Protein AF-H2XTQ6-F1 (afdb_monomer)

Sequence (247 aa):
MHQQQQQHFQQQMHLKQQAHQSPQAPPLHWPEGHGNTQPSQPHYIPPSTQHTQPVKQAPSANAPPQADNKPQTSVDDIFTRYPVIWQGKMALKTESAAVQIHYICGNMFHARAGLPSDPEELDHEKLPVLRIVQRMRLNPLPLEGVSKRMEMKDDYCLLFAVPCGRTTNELEHQTNQLKQSFIDYLKQKQVAGIVNTASNNQQVYVLHVFPPCNFTTQNLQQRAPDLVANLGDIQHLMIVITTATAT

Secondary structure (DSSP, 8-state):
-HHHHHHHHHHHHHHHHHTT-PPPPPPPPPPP-----------------------------PPP----------HHHHHTTS-EEEEEEEEETTEEEEEEEEEEEE-HHHHHHHSPPPP-SS-TT---EEEE-EEEE-SHHHHHHHHHHTTSTTTEEEEEEEE--SSHHHHHHHHHHIIIIIIIHHHHHTEEEEEEEE-TTS-EEEEEEEPSSHHHHHHHHHH-HHHHTT-TT---EEEEEEEPPP-

InterPro domains:
  IPR010912 Spen paralogue/orthologue C-terminal, metazoa [PS50917] (75-245)
  IPR012921 Spen paralogue and orthologue SPOC, C-terminal [PF07744] (81-242)
  IPR016194 SPOC-like, C-terminal domain superfamily [G3DSA:2.40.290.10] (73-244)
  IPR016194 SPOC-like, C-terminal domain superfamily [SSF100939] (75-243)

Mean predicted aligned error: 15.48 Å

Solvent-accessible surface area (backbone atoms only — not comparable to full-atom values): 14960 Å² total; per-residue (Å²): 112,74,72,60,56,53,51,54,51,54,53,54,54,54,58,60,60,61,74,71,69,74,83,80,80,82,84,87,84,79,85,89,77,89,84,89,79,85,88,86,85,87,88,88,81,88,90,87,85,88,82,84,85,83,90,81,82,85,86,88,79,92,72,76,82,77,70,83,76,66,80,80,76,48,64,66,67,51,48,70,77,27,49,74,77,48,68,29,28,42,33,44,87,95,44,68,23,35,30,38,30,22,48,72,51,53,25,63,63,48,50,71,49,42,48,82,65,73,68,93,64,98,50,95,84,58,65,27,74,53,57,43,80,46,72,43,62,77,46,70,72,61,48,50,59,53,50,60,37,66,70,43,54,78,49,21,20,39,32,43,34,33,51,43,50,97,43,73,67,46,27,50,51,16,38,49,36,40,38,59,63,43,34,49,46,27,55,74,67,44,26,24,37,27,32,80,34,67,29,98,84,69,51,42,25,38,35,41,39,30,36,85,42,75,69,50,52,54,54,38,49,75,74,38,44,73,55,60,78,57,43,82,87,64,58,54,34,43,34,42,30,30,68,59,78,91,129

Nearest PDB structures (foldseek):
  7z1k-assembly1_A  TM=9.358E-01  e=4.973E-20  Homo sapiens
  1ow1-assembly1_A  TM=9.314E-01  e=2.798E-19  Homo sapiens
  7z27-assembly1_B  TM=7.762E-01  e=2.313E-11  Homo sapiens
  8apo-assembly1_Ad  TM=2.074E-01  e=1.122E+00  Polytomella magna
  8ye0-assembly4_D  TM=1.888E-01  e=5.603E+00  Microcystis aeruginosa NIES-88

Organism: Ciona intestinalis (NCBI:txid7719)

Radius of gyration: 30.55 Å; Cα contacts (8 Å, |Δi|>4): 328; chains: 1; bounding box: 113×49×65 Å

Structure (mmCIF, N/CA/C/O backbone):
data_AF-H2XTQ6-F1
#
_entry.id   AF-H2XTQ6-F1
#
loop_
_atom_site.group_PDB
_atom_site.id
_atom_site.type_symbol
_atom_site.label_atom_id
_atom_site.label_alt_id
_atom_site.label_comp_id
_atom_site.label_asym_id
_atom_site.label_entity_id
_atom_site.label_seq_id
_atom_site.pdbx_PDB_ins_code
_atom_site.Cartn_x
_atom_site.Cartn_y
_atom_site.Cartn_z
_atom_site.occupancy
_atom_site.B_iso_or_equiv
_atom_site.auth_seq_id
_atom_site.auth_comp_id
_atom_site.auth_asym_id
_atom_site.auth_atom_id
_atom_site.pdbx_PDB_model_num
ATOM 1 N N . MET A 1 1 ? 44.917 30.639 -17.203 1.00 61.16 1 MET A N 1
ATOM 2 C CA . MET A 1 1 ? 43.959 30.219 -16.153 1.00 61.16 1 MET A CA 1
ATOM 3 C C . MET A 1 1 ? 42.723 31.121 -16.124 1.00 61.16 1 MET A C 1
ATOM 5 O O . MET A 1 1 ? 41.807 30.820 -16.874 1.00 61.16 1 MET A O 1
ATOM 9 N N . HIS A 1 2 ? 42.687 32.240 -15.382 1.00 65.69 2 HIS A N 1
ATOM 10 C CA . HIS A 1 2 ? 41.450 33.032 -15.179 1.00 65.69 2 HIS A CA 1
ATOM 11 C C . HIS A 1 2 ? 40.692 33.448 -16.462 1.00 65.69 2 HIS A C 1
ATOM 13 O O . HIS A 1 2 ? 39.479 33.273 -16.537 1.00 65.69 2 HIS A O 1
ATOM 19 N N . GLN A 1 3 ? 41.385 33.934 -17.497 1.00 71.88 3 GLN A N 1
ATOM 20 C CA . GLN A 1 3 ? 40.735 34.417 -18.728 1.00 71.88 3 GLN A CA 1
ATOM 21 C C . GLN A 1 3 ? 40.016 33.308 -19.526 1.00 71.88 3 GLN A C 1
ATOM 23 O O . GLN A 1 3 ? 38.971 33.545 -20.128 1.00 71.88 3 GLN A O 1
ATOM 28 N N . GLN A 1 4 ? 40.532 32.076 -19.480 1.00 72.62 4 GLN A N 1
ATOM 29 C CA . GLN A 1 4 ? 39.949 30.924 -20.177 1.00 72.62 4 GLN A CA 1
ATOM 30 C C . GLN A 1 4 ? 38.660 30.440 -19.491 1.00 72.62 4 GLN A C 1
ATOM 32 O O . GLN A 1 4 ? 37.715 30.015 -20.153 1.00 72.62 4 GLN A O 1
ATOM 37 N N . GLN A 1 5 ? 38.583 30.580 -18.163 1.00 73.44 5 GLN A N 1
ATOM 38 C CA . GLN A 1 5 ? 37.392 30.243 -17.383 1.00 73.44 5 GLN A CA 1
ATOM 39 C C . GLN A 1 5 ? 36.238 31.233 -17.637 1.00 73.44 5 GLN A C 1
ATOM 41 O O . GLN A 1 5 ? 35.080 30.821 -17.701 1.00 73.44 5 GLN A O 1
ATOM 46 N N . GLN A 1 6 ? 36.546 32.515 -17.873 1.00 75.50 6 GLN A N 1
ATOM 47 C CA . GLN A 1 6 ? 35.553 33.526 -18.266 1.00 75.50 6 GLN A CA 1
ATOM 48 C C . GLN A 1 6 ? 34.929 33.251 -19.644 1.00 75.50 6 GLN A C 1
ATOM 50 O O . GLN A 1 6 ? 33.710 33.360 -19.786 1.00 75.50 6 GLN A O 1
ATOM 55 N N . GLN A 1 7 ? 35.728 32.839 -20.637 1.00 76.94 7 GLN A N 1
ATOM 56 C CA . GLN A 1 7 ? 35.207 32.464 -21.960 1.00 76.94 7 GLN A CA 1
ATOM 57 C C . GLN A 1 7 ? 34.274 31.245 -21.884 1.00 76.94 7 GLN A C 1
ATOM 59 O O . GLN A 1 7 ? 33.178 31.273 -22.444 1.00 76.94 7 GLN A O 1
ATOM 64 N N . HIS A 1 8 ? 34.652 30.214 -21.118 1.00 78.06 8 HIS A N 1
ATOM 65 C CA . HIS A 1 8 ? 33.804 29.036 -20.900 1.00 78.06 8 HIS A CA 1
ATOM 66 C C . HIS A 1 8 ? 32.449 29.392 -20.260 1.00 78.06 8 HIS A C 1
ATOM 68 O O . HIS A 1 8 ? 31.415 28.843 -20.644 1.00 78.06 8 HIS A O 1
ATOM 74 N N . PHE A 1 9 ? 32.434 30.339 -19.316 1.00 76.81 9 PHE A N 1
ATOM 75 C CA . PHE A 1 9 ? 31.201 30.798 -18.674 1.00 76.81 9 PHE A CA 1
ATOM 76 C C . PHE A 1 9 ? 30.291 31.578 -19.639 1.00 76.81 9 PHE A C 1
ATOM 78 O O . PHE A 1 9 ? 29.089 31.311 -19.702 1.00 76.81 9 PHE A O 1
ATOM 85 N N . GLN A 1 10 ? 30.846 32.487 -20.453 1.00 78.81 10 GLN A N 1
ATOM 86 C CA . GLN A 1 10 ? 30.068 33.200 -21.478 1.00 78.81 10 GLN A CA 1
ATOM 87 C C . GLN A 1 10 ? 29.479 32.256 -22.536 1.00 78.81 10 GLN A C 1
ATOM 89 O O . GLN A 1 10 ? 28.336 32.450 -22.958 1.00 78.81 10 GLN A O 1
ATOM 94 N N . GLN A 1 11 ? 30.210 31.208 -22.926 1.00 76.56 11 GLN A N 1
ATOM 95 C CA . GLN A 1 11 ? 29.728 30.246 -23.917 1.00 76.56 11 GLN A CA 1
ATOM 96 C C . GLN A 1 11 ? 28.575 29.377 -23.378 1.00 76.56 11 GLN A C 1
ATOM 98 O O . GLN A 1 11 ? 27.596 29.158 -24.092 1.00 76.56 11 GLN A O 1
ATOM 103 N N . GLN A 1 12 ? 28.610 28.972 -22.100 1.00 75.88 12 GLN A N 1
ATOM 104 C CA . GLN A 1 12 ? 27.470 28.292 -21.463 1.00 75.88 12 GLN A CA 1
ATOM 105 C C . GLN A 1 12 ? 26.231 29.192 -21.326 1.00 75.88 12 GLN A C 1
ATOM 107 O O . GLN A 1 12 ? 25.105 28.708 -21.467 1.00 75.88 12 GLN A O 1
ATOM 112 N N . MET A 1 13 ? 26.415 30.494 -21.079 1.00 72.50 13 MET A N 1
ATOM 113 C CA . MET A 1 13 ? 25.305 31.453 -21.008 1.00 72.50 13 MET A CA 1
ATOM 114 C C . MET A 1 13 ? 24.611 31.633 -22.366 1.00 72.50 13 MET A C 1
ATOM 116 O O . MET A 1 13 ? 23.382 31.605 -22.421 1.00 72.50 13 MET A O 1
ATOM 120 N N . HIS A 1 14 ? 25.370 31.728 -23.465 1.00 73.88 14 HIS A N 1
ATOM 121 C CA . HIS A 1 14 ? 24.801 31.783 -24.820 1.00 73.88 14 HIS A CA 1
ATOM 122 C C . HIS A 1 14 ? 23.999 30.520 -25.169 1.00 73.88 14 HIS A C 1
ATOM 124 O O . HIS A 1 14 ? 22.874 30.616 -25.663 1.00 73.88 14 HIS A O 1
ATOM 130 N N . LEU A 1 15 ? 24.535 29.335 -24.854 1.00 67.06 15 LEU A N 1
ATOM 131 C CA . LEU A 1 15 ? 23.884 28.063 -25.183 1.00 67.06 15 LEU A CA 1
ATOM 132 C C . LEU A 1 15 ? 22.549 27.874 -24.432 1.00 67.06 15 LEU A C 1
ATOM 134 O O . LEU A 1 15 ? 21.579 27.371 -24.997 1.00 67.06 15 LEU A O 1
ATOM 138 N N . LYS A 1 16 ? 22.456 28.353 -23.182 1.00 66.44 16 LYS A N 1
ATOM 139 C CA . LYS A 1 16 ? 21.191 28.373 -22.423 1.00 66.44 16 LYS A CA 1
ATOM 140 C C . LYS A 1 16 ? 20.159 29.358 -22.973 1.00 66.44 16 LYS A C 1
ATOM 142 O O . LYS A 1 16 ? 18.963 29.143 -22.776 1.00 66.44 16 LYS A O 1
ATOM 147 N N . GLN A 1 17 ? 20.588 30.424 -23.646 1.00 65.50 17 GLN A N 1
ATOM 148 C CA . GLN A 1 17 ? 19.683 31.450 -24.166 1.00 65.50 17 GLN A CA 1
ATOM 149 C C . GLN A 1 17 ? 19.015 31.021 -25.485 1.00 65.50 17 GLN A C 1
ATOM 151 O O . GLN A 1 17 ? 17.841 31.320 -25.690 1.00 65.50 17 GLN A O 1
ATOM 156 N N . GLN A 1 18 ? 19.697 30.226 -26.320 1.00 60.19 18 GLN A N 1
ATOM 157 C CA . GLN A 1 18 ? 19.089 29.601 -27.507 1.00 60.19 18 GLN A CA 1
ATOM 158 C C . GLN A 1 18 ? 18.059 28.509 -27.161 1.00 60.19 18 GLN A C 1
ATOM 160 O O . GLN A 1 18 ? 17.059 28.371 -27.859 1.00 60.19 18 GLN A O 1
ATOM 165 N N . ALA A 1 19 ? 18.239 27.784 -26.052 1.00 58.41 19 ALA A N 1
ATOM 166 C CA . ALA A 1 19 ? 17.337 26.703 -25.635 1.00 58.41 19 ALA A CA 1
ATOM 167 C C . ALA A 1 19 ? 15.919 27.151 -25.201 1.00 58.41 19 ALA A C 1
ATOM 169 O O . ALA A 1 19 ? 15.073 26.302 -24.936 1.00 58.41 19 ALA A O 1
ATOM 170 N N . HIS A 1 20 ? 15.647 28.459 -25.110 1.00 54.75 20 HIS A N 1
ATOM 171 C CA . HIS A 1 20 ? 14.348 29.004 -24.686 1.00 54.75 20 HIS A CA 1
ATOM 172 C C . HIS A 1 20 ? 13.413 29.397 -25.847 1.00 54.75 20 HIS A C 1
ATOM 174 O O . HIS A 1 20 ? 12.298 29.852 -25.597 1.00 54.75 20 HIS A O 1
ATOM 180 N N . GLN A 1 21 ? 13.825 29.218 -27.108 1.00 53.38 21 GLN A N 1
ATOM 181 C CA . GLN A 1 21 ? 12.962 29.454 -28.271 1.00 53.38 21 GLN A CA 1
ATOM 182 C C . GLN A 1 21 ? 12.341 28.143 -28.767 1.00 53.38 21 GLN A C 1
ATOM 184 O O . GLN A 1 21 ? 12.860 27.483 -29.664 1.00 53.38 21 GLN A O 1
ATOM 189 N N . SER A 1 22 ? 11.200 27.772 -28.181 1.00 50.59 22 SER A N 1
ATOM 190 C CA . SER A 1 22 ? 10.342 26.717 -28.731 1.00 50.59 22 SER A CA 1
ATOM 191 C C . SER A 1 22 ? 9.643 27.210 -30.006 1.00 50.59 22 SER A C 1
ATOM 193 O O . SER A 1 22 ? 9.084 28.310 -29.988 1.00 50.59 22 SER A O 1
ATOM 195 N N . PRO A 1 23 ? 9.594 26.420 -31.095 1.00 49.12 23 PRO A N 1
ATOM 196 C CA . PRO A 1 23 ? 8.804 26.772 -32.269 1.00 49.12 23 PRO A CA 1
ATOM 197 C C . PRO A 1 23 ? 7.305 26.708 -31.941 1.00 49.12 23 PRO A C 1
ATOM 199 O O . PRO A 1 23 ? 6.819 25.721 -31.386 1.00 49.12 23 PRO A O 1
ATOM 202 N N . GLN A 1 24 ? 6.561 27.759 -32.292 1.00 57.19 24 GLN A N 1
ATOM 203 C CA . GLN A 1 24 ? 5.100 27.759 -32.196 1.00 57.19 24 GLN A CA 1
ATOM 204 C C . GLN A 1 24 ? 4.502 26.821 -33.255 1.00 57.19 24 GLN A C 1
ATOM 206 O O . GLN A 1 24 ? 4.895 26.858 -34.420 1.00 57.19 24 GLN A O 1
ATOM 211 N N . ALA A 1 25 ? 3.532 25.997 -32.855 1.00 51.94 25 ALA A N 1
ATOM 212 C CA . ALA A 1 25 ? 2.747 25.196 -33.789 1.00 51.94 25 ALA A CA 1
ATOM 213 C C . ALA A 1 25 ? 1.776 26.090 -34.594 1.00 51.94 25 ALA A C 1
ATOM 215 O O . ALA A 1 25 ? 1.253 27.061 -34.038 1.00 51.94 25 ALA A O 1
ATOM 216 N N . PRO A 1 26 ? 1.503 25.780 -35.876 1.00 55.50 26 PRO A N 1
ATOM 217 C CA . PRO A 1 26 ? 0.539 26.532 -36.674 1.00 55.50 26 PRO A CA 1
ATOM 218 C C . PRO A 1 26 ? -0.905 26.287 -36.190 1.00 55.50 26 PRO A C 1
ATOM 220 O O . PRO A 1 26 ? -1.212 25.195 -35.703 1.00 55.50 26 PRO A O 1
ATOM 223 N N . PRO A 1 27 ? -1.815 27.269 -36.331 1.00 50.81 27 PRO A N 1
ATOM 224 C CA . PRO A 1 27 ? -3.206 27.118 -35.912 1.00 50.81 27 PRO A CA 1
ATOM 225 C C . PRO A 1 27 ? -3.986 26.175 -36.843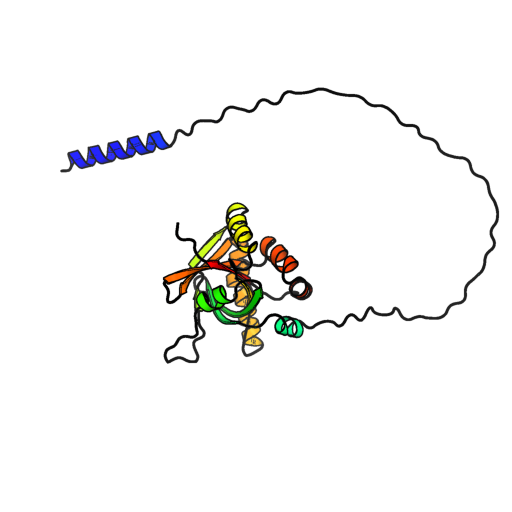 1.00 50.81 27 PRO A C 1
ATOM 227 O O . PRO A 1 27 ? -3.909 26.291 -38.067 1.00 50.81 27 PRO A O 1
ATOM 230 N N . LEU A 1 28 ? -4.790 25.274 -36.265 1.00 49.84 28 LEU A N 1
ATOM 231 C CA . LEU A 1 28 ? -5.789 24.507 -37.015 1.00 49.84 28 LEU A CA 1
ATOM 232 C C . LEU A 1 28 ? -6.971 25.409 -37.393 1.00 49.84 28 LEU A C 1
ATOM 234 O O . LEU A 1 28 ? -7.585 26.031 -36.528 1.00 49.84 28 LEU A O 1
ATOM 238 N N . HIS A 1 29 ? -7.322 25.415 -38.677 1.00 49.44 29 HIS A N 1
ATOM 239 C CA . HIS A 1 29 ? -8.506 26.086 -39.204 1.00 49.44 29 HIS A CA 1
ATOM 240 C C . HIS A 1 29 ? -9.654 25.073 -39.337 1.00 49.44 29 HIS A C 1
ATOM 242 O O . HIS A 1 29 ? -9.532 24.103 -40.086 1.00 49.44 29 HIS A O 1
ATOM 248 N N . TRP A 1 30 ? -10.772 25.297 -38.645 1.00 49.03 30 TRP A N 1
ATOM 249 C CA . TRP A 1 30 ? -12.009 24.533 -38.852 1.00 49.03 30 TRP A CA 1
ATOM 250 C C . TRP A 1 30 ? -12.896 25.259 -39.873 1.00 49.03 30 TRP A C 1
ATOM 252 O O . TRP A 1 30 ? -13.065 26.471 -39.746 1.00 49.03 30 TRP A O 1
ATOM 262 N N . PRO A 1 31 ? -13.468 24.578 -40.881 1.00 46.41 31 PRO A N 1
ATOM 263 C CA . PRO A 1 31 ? -14.457 25.190 -41.759 1.00 46.41 31 PRO A CA 1
ATOM 264 C C . PRO A 1 31 ? -15.833 25.224 -41.078 1.00 46.41 31 PRO A C 1
ATOM 266 O O . PRO A 1 31 ? -16.364 24.189 -40.675 1.00 46.41 31 PRO A O 1
ATOM 269 N N . GLU A 1 32 ? -16.431 26.411 -40.986 1.00 41.41 32 GLU A N 1
ATOM 270 C CA . GLU A 1 32 ? -17.838 26.570 -40.612 1.00 41.41 32 GLU A CA 1
ATOM 271 C C . GLU A 1 32 ? -18.751 26.008 -41.713 1.00 41.41 32 GLU A C 1
ATOM 273 O O . GLU A 1 32 ? -18.674 26.407 -42.875 1.00 41.41 32 GLU A O 1
ATOM 278 N N . GLY A 1 33 ? -19.637 25.084 -41.336 1.00 38.22 33 GLY A N 1
ATOM 279 C CA . GLY A 1 33 ? -20.684 24.543 -42.199 1.00 38.22 33 GLY A CA 1
ATOM 280 C C . GLY A 1 33 ? -22.064 24.882 -41.645 1.00 38.22 33 GLY A C 1
ATOM 281 O O . GLY A 1 33 ? -22.554 24.201 -40.746 1.00 38.22 33 GLY A O 1
ATOM 282 N N . HIS A 1 34 ? -22.702 25.925 -42.178 1.00 53.03 34 HIS A N 1
ATOM 283 C CA . HIS A 1 34 ? -24.096 26.241 -41.860 1.00 53.03 34 HIS A CA 1
ATOM 284 C C . HIS A 1 34 ? -25.050 25.184 -42.447 1.00 53.03 34 HIS A C 1
ATOM 286 O O . HIS A 1 34 ? -24.919 24.802 -43.607 1.00 53.03 34 HIS A O 1
ATOM 292 N N . GLY A 1 35 ? -26.057 24.767 -41.672 1.00 34.94 35 GLY A N 1
ATOM 293 C CA . GLY A 1 35 ? -27.062 23.789 -42.106 1.00 34.94 35 GLY A CA 1
ATOM 294 C C . GLY A 1 35 ? -28.289 23.768 -41.195 1.00 34.94 35 GLY A C 1
ATOM 295 O O . GLY A 1 35 ? -28.405 22.918 -40.319 1.00 34.94 35 GLY A O 1
ATOM 296 N N . ASN A 1 36 ? -29.194 24.729 -41.381 1.00 43.00 36 ASN A N 1
ATOM 297 C CA . ASN A 1 36 ? -30.447 24.853 -40.631 1.00 43.00 36 ASN A CA 1
ATOM 298 C C . ASN A 1 36 ? -31.620 24.226 -41.406 1.00 43.00 36 ASN A C 1
ATOM 300 O O . ASN A 1 36 ? -31.919 24.728 -42.484 1.00 43.00 36 ASN A O 1
ATOM 304 N N . THR A 1 37 ? -32.331 23.243 -40.833 1.00 38.31 37 THR A N 1
ATOM 305 C CA . THR A 1 37 ? -33.713 22.879 -41.232 1.00 38.31 37 THR A CA 1
ATOM 306 C C . THR A 1 37 ? -34.454 22.064 -40.156 1.00 38.31 37 THR A C 1
ATOM 308 O O . THR A 1 37 ? -34.158 20.891 -39.940 1.00 38.31 37 THR A O 1
ATOM 311 N N . GLN A 1 38 ? -35.483 22.672 -39.555 1.00 39.25 38 GLN A N 1
ATOM 312 C CA . GLN A 1 38 ? -36.750 22.019 -39.147 1.00 39.25 38 GLN A CA 1
ATOM 313 C C . GLN A 1 38 ? -37.644 21.805 -40.407 1.00 39.25 38 GLN A C 1
ATOM 315 O O . GLN A 1 38 ? -37.228 22.293 -41.462 1.00 39.25 38 GLN A O 1
ATOM 320 N N . PRO A 1 39 ? -38.841 21.152 -40.390 1.00 46.16 39 PRO A N 1
ATOM 321 C CA . PRO A 1 39 ? -39.840 20.962 -39.310 1.00 46.16 39 PRO A CA 1
ATOM 322 C C . PRO A 1 39 ? -40.141 19.450 -39.043 1.00 46.16 39 PRO A C 1
ATOM 324 O O . PRO A 1 39 ? -39.305 18.627 -39.394 1.00 46.16 39 PRO A O 1
ATOM 327 N N . SER A 1 40 ? -41.191 18.947 -38.363 1.00 35.22 40 SER A N 1
ATOM 328 C CA . SER A 1 40 ? -42.497 19.465 -37.884 1.00 35.22 40 SER A CA 1
ATOM 329 C C . SER A 1 40 ? -42.953 18.780 -36.572 1.00 35.22 40 SER A C 1
ATOM 331 O O . SER A 1 40 ? -42.324 17.836 -36.106 1.00 35.22 40 SER A O 1
ATOM 333 N N . GLN A 1 41 ? -44.097 19.206 -36.015 1.00 41.34 41 GLN A N 1
ATOM 334 C CA . GLN A 1 41 ? -44.961 18.386 -35.135 1.00 41.34 41 GLN A CA 1
ATOM 335 C C . GLN A 1 41 ? -46.194 17.870 -35.917 1.00 41.34 41 GLN A C 1
ATOM 337 O O . GLN A 1 41 ? -46.385 18.261 -37.071 1.00 41.34 41 GLN A O 1
ATOM 342 N N . PRO A 1 42 ? -47.065 17.049 -35.298 1.00 46.19 42 PRO A N 1
ATOM 343 C CA . PRO A 1 42 ? -48.329 17.655 -34.863 1.00 46.19 42 PRO A CA 1
ATOM 344 C C . PRO A 1 42 ? -48.796 17.271 -33.447 1.00 46.19 42 PRO A C 1
ATOM 346 O O . PRO A 1 42 ? -48.522 16.197 -32.920 1.00 46.19 42 PRO A O 1
ATOM 349 N N . HIS A 1 43 ? -49.559 18.193 -32.867 1.00 45.66 43 HIS A N 1
ATOM 350 C CA . HIS A 1 43 ? -50.251 18.115 -31.582 1.00 45.66 43 HIS A CA 1
ATOM 351 C C . HIS A 1 43 ? -51.687 17.604 -31.806 1.00 45.66 43 HIS A C 1
ATOM 353 O O . HIS A 1 43 ? -52.332 18.111 -32.717 1.00 45.66 43 HIS A O 1
ATOM 359 N N . TYR A 1 44 ? -52.223 16.694 -30.981 1.00 35.12 44 TYR A N 1
ATOM 360 C CA . TYR A 1 44 ? -53.679 16.480 -30.860 1.00 35.12 44 TYR A CA 1
ATOM 361 C C . TYR A 1 44 ? -54.066 15.905 -29.485 1.00 35.12 44 TYR A C 1
ATOM 363 O O . TYR A 1 44 ? -53.400 15.016 -28.959 1.00 35.12 44 TYR A O 1
ATOM 371 N N . ILE A 1 45 ? -55.165 16.420 -28.924 1.00 45.56 45 ILE A N 1
ATOM 372 C CA . ILE A 1 45 ? -55.848 15.960 -27.697 1.00 45.56 45 ILE A CA 1
ATOM 373 C C . ILE A 1 45 ? -57.373 15.854 -28.016 1.00 45.56 45 ILE A C 1
ATOM 375 O O . ILE A 1 45 ? -57.754 16.123 -29.155 1.00 45.56 45 ILE A O 1
ATOM 379 N N . PRO A 1 46 ? -58.247 15.426 -27.081 1.00 62.50 46 PRO A N 1
ATOM 380 C CA . PRO A 1 46 ? -58.984 14.156 -27.077 1.00 62.50 46 PRO A CA 1
ATOM 381 C C . PRO A 1 46 ? -60.412 14.255 -27.679 1.00 62.50 46 PRO A C 1
ATOM 383 O O . PRO A 1 46 ? -60.767 15.268 -28.280 1.00 62.50 46 PRO A O 1
ATOM 386 N N . PRO A 1 47 ? -61.276 13.237 -27.477 1.00 48.16 47 PRO A N 1
ATOM 387 C CA . PRO A 1 47 ? -62.360 13.452 -26.502 1.00 48.16 47 PRO A CA 1
ATOM 388 C C . PRO A 1 47 ? -62.735 12.229 -25.631 1.00 48.16 47 PRO A C 1
ATOM 390 O O . PRO A 1 47 ? -62.320 11.098 -25.866 1.00 48.16 47 PRO A O 1
ATOM 393 N N . SER A 1 48 ? -63.541 12.491 -24.599 1.00 43.50 48 SER A N 1
ATOM 394 C CA . SER A 1 48 ? -63.994 11.549 -23.560 1.00 43.50 48 SER A CA 1
ATOM 395 C C . SER A 1 48 ? -65.284 10.800 -23.924 1.00 43.50 48 SER A C 1
ATOM 397 O O . SER A 1 48 ? -66.160 11.421 -24.512 1.00 43.50 48 SER A O 1
ATOM 399 N N . THR A 1 49 ? -65.498 9.575 -23.404 1.00 37.75 49 THR A N 1
ATOM 400 C CA . THR A 1 49 ? -66.800 9.184 -22.793 1.00 37.75 49 THR A CA 1
ATOM 401 C C . THR A 1 49 ? -66.740 7.936 -21.889 1.00 37.75 49 THR A C 1
ATOM 403 O O . THR A 1 49 ? -65.921 7.044 -22.065 1.00 37.75 49 THR A O 1
ATOM 406 N N . GLN A 1 50 ? -67.642 7.933 -20.906 1.00 37.59 50 GLN A N 1
ATOM 407 C CA . GLN A 1 50 ? -67.902 7.001 -19.793 1.00 37.59 50 GLN A CA 1
ATOM 408 C C . GLN A 1 50 ? -68.113 5.511 -20.163 1.00 37.59 50 GLN A C 1
ATOM 410 O O . GLN A 1 50 ? -68.816 5.259 -21.137 1.00 37.59 50 GLN A O 1
ATOM 415 N N . HIS A 1 51 ? -67.757 4.560 -19.270 1.00 37.97 51 HIS A N 1
ATOM 416 C CA . HIS A 1 51 ? -68.770 3.797 -18.491 1.00 37.97 51 HIS A CA 1
ATOM 417 C C . HIS A 1 51 ? -68.236 2.869 -17.362 1.00 37.97 51 HIS A C 1
ATOM 419 O O . HIS A 1 51 ? -67.270 2.140 -17.543 1.00 37.97 51 HIS A O 1
ATOM 425 N N . THR A 1 52 ? -68.967 2.874 -16.233 1.00 34.31 52 THR A N 1
ATOM 426 C CA . THR A 1 52 ? -69.171 1.821 -15.193 1.00 34.31 52 THR A CA 1
ATOM 427 C C . THR A 1 52 ? -68.018 1.090 -14.471 1.00 34.31 52 THR A C 1
ATOM 429 O O . THR A 1 52 ? -67.175 0.425 -15.058 1.00 34.31 52 THR A O 1
ATOM 432 N N . GLN A 1 53 ? -68.126 1.093 -13.132 1.00 40.59 53 GLN A N 1
ATOM 433 C CA . GLN A 1 53 ? -67.481 0.170 -12.177 1.00 40.59 53 GLN A CA 1
ATOM 434 C C . GLN A 1 53 ? -68.174 -1.226 -12.191 1.00 40.59 53 GLN A C 1
ATOM 436 O O . GLN A 1 53 ? -69.210 -1.370 -12.844 1.00 40.59 53 GLN A O 1
ATOM 441 N N . PRO A 1 54 ? -67.684 -2.242 -11.440 1.00 49.84 54 PRO A N 1
ATOM 442 C CA . PRO A 1 54 ? -68.052 -2.333 -10.018 1.00 49.84 54 PRO A CA 1
ATOM 443 C C . PRO A 1 54 ? -66.915 -2.708 -9.048 1.00 49.84 54 PRO A C 1
ATOM 445 O O . PRO A 1 54 ? -65.963 -3.415 -9.370 1.00 49.84 54 PRO A O 1
ATOM 448 N N . VAL A 1 55 ? -67.089 -2.257 -7.805 1.00 47.97 55 VAL A N 1
ATOM 449 C CA . VAL A 1 55 ? -66.246 -2.528 -6.630 1.00 47.97 55 VAL A CA 1
ATOM 450 C C . VAL A 1 55 ? -66.238 -4.014 -6.244 1.00 47.97 55 VAL A C 1
ATOM 452 O O . VAL A 1 55 ? -67.295 -4.640 -6.168 1.00 47.97 55 VAL A O 1
ATOM 455 N N . LYS A 1 56 ? -65.071 -4.537 -5.838 1.00 40.72 56 LYS A N 1
ATOM 456 C CA . LYS A 1 56 ? -64.973 -5.611 -4.832 1.00 40.72 56 LYS A CA 1
ATOM 457 C C . LYS A 1 56 ? -63.919 -5.259 -3.781 1.00 40.72 56 LYS A C 1
ATOM 459 O O . LYS A 1 56 ? -62.801 -4.884 -4.116 1.00 40.72 56 LYS A O 1
ATOM 464 N N . GLN A 1 57 ? -64.322 -5.338 -2.516 1.00 40.81 57 GLN A N 1
ATOM 465 C CA . GLN A 1 57 ? -63.505 -5.022 -1.343 1.00 40.81 57 GLN A CA 1
ATOM 466 C C . GLN A 1 57 ? -62.593 -6.200 -0.955 1.00 40.81 57 GLN A C 1
ATOM 468 O O . GLN A 1 57 ? -62.860 -7.348 -1.309 1.00 40.81 57 GLN A O 1
ATOM 473 N N . ALA A 1 58 ? -61.531 -5.896 -0.206 1.00 46.06 58 ALA A N 1
ATOM 474 C CA . ALA A 1 58 ? -60.643 -6.878 0.421 1.00 46.06 58 ALA A CA 1
ATOM 475 C C . ALA A 1 58 ? -61.325 -7.625 1.590 1.00 46.06 58 ALA A C 1
ATOM 477 O O . ALA A 1 58 ? -62.419 -7.254 2.023 1.00 46.06 58 ALA A O 1
ATOM 478 N N . PRO A 1 59 ? -60.637 -8.619 2.174 1.00 49.97 59 PRO A N 1
ATOM 479 C CA . PRO A 1 59 ? -60.187 -8.398 3.551 1.00 49.97 59 PRO A CA 1
ATOM 480 C C . PRO A 1 59 ? -58.709 -8.745 3.810 1.00 49.97 59 PRO A C 1
ATOM 482 O O . PRO A 1 59 ? -58.040 -9.408 3.024 1.00 49.97 59 PRO A O 1
ATOM 485 N N . SER A 1 60 ? -58.214 -8.224 4.934 1.00 49.62 60 SER A N 1
ATOM 486 C CA . SER A 1 60 ? -56.810 -8.212 5.367 1.00 49.62 60 SER A CA 1
ATOM 487 C C . SER A 1 60 ? -56.341 -9.523 6.015 1.00 49.62 60 SER A C 1
ATOM 489 O O . SER A 1 60 ? -57.114 -10.166 6.7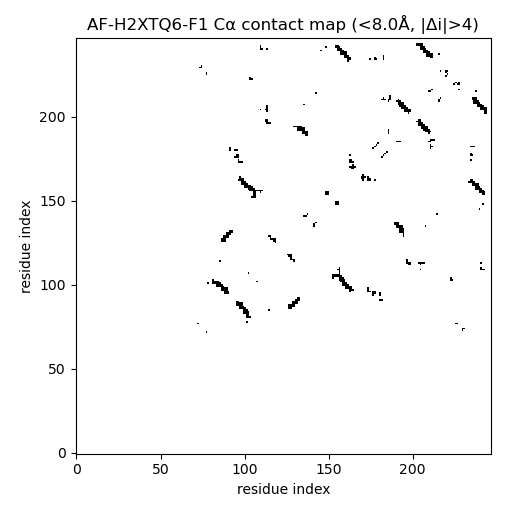23 1.00 49.62 60 SER A O 1
ATOM 491 N N . ALA A 1 61 ? -55.047 -9.842 5.883 1.00 40.19 61 ALA A N 1
ATOM 492 C CA . ALA A 1 61 ? -54.303 -10.645 6.857 1.00 40.19 61 ALA A CA 1
ATOM 493 C C . ALA A 1 61 ? -52.809 -10.266 6.845 1.00 40.19 61 ALA A C 1
ATOM 495 O O . ALA A 1 61 ? -52.182 -10.207 5.790 1.00 40.19 61 ALA A O 1
ATOM 496 N N . ASN A 1 62 ? -52.244 -10.006 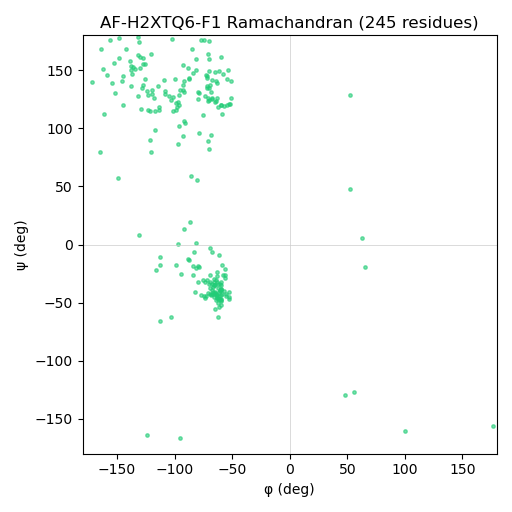8.027 1.00 50.44 62 ASN A N 1
ATOM 497 C CA . ASN A 1 62 ? -50.864 -9.551 8.214 1.00 50.44 62 ASN A CA 1
ATOM 498 C C . ASN A 1 62 ? -49.825 -10.549 7.668 1.00 50.44 62 ASN A C 1
ATOM 500 O O . ASN A 1 62 ? -49.687 -11.646 8.206 1.00 50.44 62 ASN A O 1
ATOM 504 N N . ALA A 1 63 ? -49.006 -10.114 6.710 1.00 47.00 63 ALA A N 1
ATOM 505 C CA . ALA A 1 63 ? -47.668 -10.662 6.503 1.00 47.00 63 ALA A CA 1
ATOM 506 C C . ALA A 1 63 ? -46.655 -9.682 7.124 1.00 47.00 63 ALA A C 1
ATOM 508 O O . ALA A 1 63 ? -46.706 -8.493 6.793 1.00 47.00 63 ALA A O 1
ATOM 509 N N . PRO A 1 64 ? -45.748 -10.117 8.020 1.00 50.94 64 PRO A N 1
ATOM 510 C CA . PRO A 1 64 ? -44.629 -9.280 8.439 1.00 50.94 64 PRO A CA 1
ATOM 511 C C . PRO A 1 64 ? -43.799 -8.877 7.212 1.00 50.94 64 PRO A C 1
ATOM 513 O O . PRO A 1 64 ? -43.669 -9.693 6.295 1.00 50.94 64 PRO A O 1
ATOM 516 N N . PRO A 1 65 ? -43.196 -7.673 7.174 1.00 51.81 65 PRO A N 1
ATOM 517 C CA . PRO A 1 65 ? -42.192 -7.376 6.165 1.00 51.81 65 PRO A CA 1
ATOM 518 C C . PRO A 1 65 ? -41.067 -8.395 6.335 1.00 51.81 65 PRO A C 1
ATOM 520 O O . PRO A 1 65 ? -40.387 -8.422 7.362 1.00 51.81 65 PRO A O 1
ATOM 523 N N . GLN A 1 66 ? -40.924 -9.277 5.349 1.00 49.66 66 GLN A N 1
ATOM 524 C CA . GLN A 1 66 ? -39.905 -10.310 5.349 1.00 49.66 66 GLN A CA 1
ATOM 525 C C . GLN A 1 66 ? -38.560 -9.602 5.194 1.00 49.66 66 GLN A C 1
ATOM 527 O O . GLN A 1 66 ? -38.165 -9.247 4.085 1.00 49.66 66 GLN A O 1
ATOM 532 N N . ALA A 1 67 ? -37.916 -9.315 6.329 1.00 48.47 67 ALA A N 1
ATOM 533 C CA . ALA A 1 67 ? -36.596 -8.716 6.360 1.00 48.47 67 ALA A CA 1
ATOM 534 C C . ALA A 1 67 ? -35.685 -9.578 5.487 1.00 48.47 67 ALA A C 1
ATOM 536 O O . ALA A 1 67 ? -35.577 -10.787 5.715 1.00 48.47 67 ALA A O 1
ATOM 537 N N . ASP A 1 68 ? -35.098 -8.960 4.463 1.00 48.47 68 ASP A N 1
ATOM 538 C CA . ASP A 1 68 ? -34.196 -9.613 3.522 1.00 48.47 68 ASP A CA 1
ATOM 539 C C . ASP A 1 68 ? -32.901 -9.930 4.273 1.00 48.47 68 ASP A C 1
ATOM 541 O O . ASP A 1 68 ? -31.949 -9.148 4.307 1.00 48.47 68 ASP A O 1
ATOM 545 N N . ASN A 1 69 ? -32.943 -11.046 5.002 1.00 50.16 69 ASN A N 1
ATOM 546 C CA . ASN A 1 69 ? -31.968 -11.446 6.003 1.00 50.16 69 ASN A CA 1
ATOM 547 C C . ASN A 1 69 ? -30.752 -12.065 5.303 1.00 50.16 69 ASN A C 1
ATOM 549 O O . ASN A 1 69 ? -30.371 -13.212 5.552 1.00 50.16 69 ASN A O 1
ATOM 553 N N . LYS A 1 70 ? -30.159 -11.298 4.379 1.00 56.16 70 LYS A N 1
ATOM 554 C CA . LYS A 1 70 ? -28.807 -11.541 3.892 1.00 56.16 70 LYS A CA 1
ATOM 555 C C . LYS A 1 70 ? -27.908 -11.667 5.119 1.00 56.16 70 LYS A C 1
ATOM 557 O O . LYS A 1 70 ? -27.911 -10.746 5.938 1.00 56.16 70 LYS A O 1
ATOM 562 N N . PRO A 1 71 ? -27.134 -12.758 5.249 1.00 56.47 71 PRO A N 1
ATOM 563 C CA . PRO A 1 71 ? -26.130 -12.851 6.293 1.00 56.47 71 PRO A CA 1
ATOM 564 C C . PRO A 1 71 ? -25.252 -11.602 6.234 1.00 56.47 71 PRO A C 1
ATOM 566 O O . PRO A 1 71 ? -24.662 -11.312 5.191 1.00 56.47 71 PRO A O 1
ATOM 569 N N . GLN A 1 72 ? -25.205 -10.837 7.326 1.00 59.06 72 GLN A N 1
ATOM 570 C CA . GLN A 1 72 ? -24.246 -9.750 7.457 1.00 59.06 72 GLN A CA 1
ATOM 571 C C . GLN A 1 72 ? -22.872 -10.391 7.638 1.00 59.06 72 GLN A C 1
ATOM 573 O O . GLN A 1 72 ? -22.474 -10.703 8.757 1.00 59.06 72 GLN A O 1
ATOM 578 N N . THR A 1 73 ? -22.186 -10.646 6.524 1.00 67.06 73 THR A N 1
ATOM 579 C CA . THR A 1 73 ? -20.801 -11.116 6.518 1.0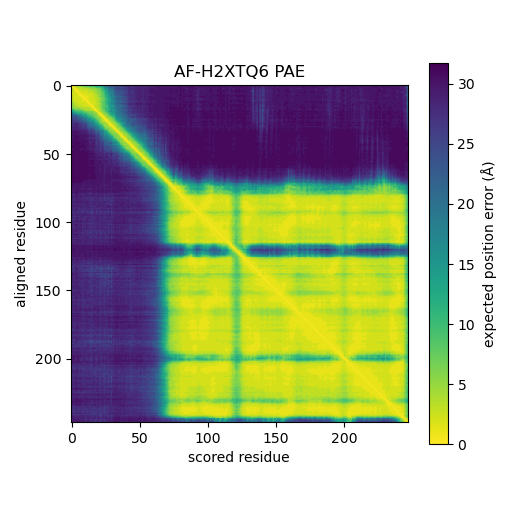0 67.06 73 THR A CA 1
ATOM 580 C C . THR A 1 73 ? -19.967 -10.139 7.339 1.00 67.06 73 THR A C 1
ATOM 582 O O . THR A 1 73 ? -19.938 -8.948 7.023 1.00 67.06 73 THR A O 1
ATOM 585 N N . SER A 1 74 ? -19.327 -10.610 8.408 1.00 72.62 74 SER A N 1
ATOM 586 C CA . SER A 1 74 ? -18.521 -9.727 9.248 1.00 72.62 74 SER A CA 1
ATOM 587 C C . SER A 1 74 ? -17.254 -9.292 8.509 1.00 72.62 74 SER A C 1
ATOM 589 O O . SER A 1 74 ? -16.808 -9.940 7.560 1.00 72.62 74 SER A O 1
ATOM 591 N N . VAL A 1 75 ? -16.642 -8.191 8.948 1.00 70.69 75 VAL A N 1
ATOM 592 C CA . VAL A 1 75 ? -15.347 -7.756 8.398 1.00 70.69 75 VAL A CA 1
ATOM 593 C C . VAL A 1 75 ? -14.270 -8.829 8.597 1.00 70.69 75 VAL A C 1
ATOM 595 O O . VAL A 1 75 ? -13.458 -9.057 7.701 1.00 70.69 75 VAL A O 1
ATOM 598 N N . ASP A 1 76 ? -14.328 -9.560 9.712 1.00 74.12 76 ASP A N 1
ATOM 599 C CA . ASP A 1 76 ? -13.402 -10.642 10.038 1.00 74.12 76 ASP A CA 1
ATOM 600 C C . ASP A 1 76 ? -13.543 -11.817 9.057 1.00 74.12 76 ASP A C 1
ATOM 602 O O . ASP A 1 76 ? -12.541 -12.265 8.494 1.00 74.12 76 ASP A O 1
ATOM 606 N N . ASP A 1 77 ? -14.777 -12.237 8.736 1.00 76.44 77 ASP A N 1
ATOM 607 C CA . ASP A 1 77 ? -15.059 -13.273 7.722 1.00 76.44 77 ASP A CA 1
ATOM 608 C C . ASP A 1 77 ? -14.461 -12.923 6.349 1.00 76.44 77 ASP A C 1
ATOM 610 O O . ASP A 1 77 ? -14.113 -13.799 5.555 1.00 76.44 77 ASP A O 1
ATOM 614 N N . ILE A 1 78 ? -14.330 -11.634 6.040 1.00 79.12 78 ILE A N 1
ATOM 615 C CA . ILE A 1 78 ? -13.796 -11.152 4.765 1.00 79.12 78 ILE A CA 1
ATOM 616 C C . ILE A 1 78 ? -12.274 -11.164 4.787 1.00 79.12 78 ILE A C 1
ATOM 618 O O . ILE A 1 78 ? -11.665 -11.635 3.826 1.00 79.12 78 ILE A O 1
ATOM 622 N N . PHE A 1 79 ? -11.655 -10.759 5.895 1.00 82.12 79 PHE A N 1
ATOM 623 C CA . PHE A 1 79 ? -10.214 -10.908 6.075 1.00 82.12 79 PHE A CA 1
ATOM 624 C C . PHE A 1 79 ? -9.765 -12.381 6.096 1.00 82.12 79 PHE A C 1
ATOM 626 O O . PHE A 1 79 ? -8.642 -12.652 5.678 1.00 82.12 79 PHE A O 1
ATOM 633 N N . THR A 1 80 ? -10.630 -13.357 6.424 1.00 83.81 80 THR A N 1
ATOM 634 C CA . THR A 1 80 ? -10.291 -14.787 6.214 1.00 83.81 80 THR A CA 1
ATOM 635 C C . THR A 1 80 ? -10.077 -15.161 4.741 1.00 83.81 80 THR A C 1
ATOM 637 O O . THR A 1 80 ? -9.314 -16.081 4.445 1.00 83.81 80 THR A O 1
ATOM 640 N N . ARG A 1 81 ? -10.714 -14.447 3.800 1.00 89.44 81 ARG A N 1
ATOM 641 C CA . ARG A 1 81 ? -10.620 -14.712 2.351 1.00 89.44 81 ARG A CA 1
ATOM 642 C C . ARG A 1 81 ? -9.451 -13.984 1.679 1.00 89.44 81 ARG A C 1
ATOM 644 O O . ARG A 1 81 ? -9.087 -14.335 0.558 1.00 89.44 81 ARG A O 1
ATOM 651 N N . TYR A 1 82 ? -8.832 -13.032 2.378 1.00 94.81 82 TYR A N 1
ATOM 652 C CA . TYR A 1 82 ? -7.659 -12.278 1.936 1.00 94.81 82 TYR A CA 1
ATOM 653 C C . TYR A 1 82 ? -6.515 -12.493 2.937 1.00 94.81 82 TYR A C 1
ATOM 655 O O . TYR A 1 82 ? -6.414 -11.751 3.914 1.00 94.81 82 TYR A O 1
ATOM 663 N N . PRO A 1 83 ? -5.662 -13.517 2.751 1.00 94.94 83 PRO A N 1
ATOM 664 C CA . PRO A 1 83 ? -4.700 -13.916 3.772 1.00 94.94 83 PRO A CA 1
ATOM 665 C C . PRO A 1 83 ? -3.685 -12.805 4.052 1.00 94.94 83 PRO A C 1
ATOM 667 O O . PRO A 1 83 ? -3.171 -12.172 3.124 1.00 94.94 83 PRO A O 1
ATOM 670 N N . VAL A 1 84 ? -3.361 -12.605 5.332 1.00 95.44 84 VAL A N 1
ATOM 671 C CA . VAL A 1 84 ? -2.216 -11.784 5.746 1.00 95.44 84 VAL A CA 1
ATOM 672 C C . VAL A 1 84 ? -0.946 -12.456 5.232 1.00 95.44 84 VAL A C 1
ATOM 674 O O . VAL A 1 84 ? -0.692 -13.622 5.530 1.00 95.44 84 VAL A O 1
ATOM 677 N N . ILE A 1 85 ? -0.152 -11.723 4.453 1.00 96.19 85 ILE A N 1
ATOM 678 C CA . ILE A 1 85 ? 1.130 -12.204 3.916 1.00 96.19 85 ILE A CA 1
ATOM 679 C C . ILE A 1 85 ? 2.340 -11.468 4.499 1.00 96.19 85 ILE A C 1
ATOM 681 O O . ILE A 1 85 ? 3.472 -11.879 4.261 1.00 96.19 85 ILE A O 1
ATOM 685 N N . TRP A 1 86 ? 2.111 -10.372 5.225 1.00 96.06 86 TRP A N 1
ATOM 686 C CA . TRP A 1 86 ? 3.146 -9.585 5.889 1.00 96.06 86 TRP A CA 1
ATOM 687 C C . TRP A 1 86 ? 2.533 -8.752 7.012 1.00 96.06 86 TRP A C 1
ATOM 689 O O . TRP A 1 86 ? 1.416 -8.249 6.879 1.00 96.06 86 TRP A O 1
ATOM 699 N N . GLN A 1 87 ? 3.280 -8.558 8.093 1.00 95.31 87 GLN A N 1
ATOM 700 C CA . GLN A 1 87 ? 2.918 -7.670 9.190 1.00 95.31 87 GLN A CA 1
ATOM 701 C C . GLN A 1 87 ? 4.161 -6.894 9.618 1.00 95.31 87 GLN A C 1
ATOM 703 O O . GLN A 1 87 ? 5.239 -7.464 9.755 1.00 95.31 87 GLN A O 1
ATOM 708 N N . GLY A 1 88 ? 4.018 -5.596 9.857 1.00 95.44 88 GLY A N 1
ATOM 709 C CA . GLY A 1 88 ? 5.146 -4.773 10.264 1.00 95.44 88 GLY A CA 1
ATOM 710 C C . GLY A 1 88 ? 4.776 -3.309 10.409 1.00 95.44 88 GLY A C 1
ATOM 711 O O . GLY A 1 88 ? 3.617 -2.969 10.632 1.00 95.44 88 GLY A O 1
ATOM 712 N N . LYS A 1 89 ? 5.759 -2.416 10.293 1.00 96.19 89 LYS A N 1
ATOM 713 C CA . LYS A 1 89 ? 5.536 -0.965 10.344 1.00 96.19 89 LYS A CA 1
ATOM 714 C C . LYS A 1 89 ? 5.720 -0.339 8.971 1.00 96.19 89 LYS A C 1
ATOM 716 O O . LYS A 1 89 ? 6.735 -0.550 8.316 1.00 96.19 89 LYS A O 1
ATOM 721 N N . MET A 1 90 ? 4.785 0.504 8.556 1.00 97.81 90 MET A N 1
ATOM 722 C CA . MET A 1 90 ? 5.032 1.471 7.488 1.00 97.81 90 MET A CA 1
ATOM 723 C C . MET A 1 90 ? 5.609 2.745 8.103 1.00 97.81 90 MET A C 1
ATOM 725 O O . MET A 1 90 ? 5.211 3.138 9.198 1.00 97.81 90 MET A O 1
ATOM 729 N N . ALA A 1 91 ? 6.548 3.394 7.414 1.00 97.75 91 ALA A N 1
ATOM 730 C CA . ALA A 1 91 ? 7.170 4.641 7.862 1.00 97.75 91 ALA A CA 1
ATOM 731 C C . ALA A 1 91 ? 7.116 5.716 6.768 1.00 97.75 91 ALA A C 1
ATOM 733 O O . ALA A 1 91 ? 7.443 5.442 5.611 1.00 97.75 91 ALA A O 1
ATOM 734 N N . LEU A 1 92 ? 6.743 6.942 7.137 1.00 97.75 92 LEU A N 1
ATOM 735 C CA . LEU A 1 92 ? 6.656 8.094 6.239 1.00 97.75 92 LEU A CA 1
ATOM 736 C C . LEU A 1 92 ? 7.068 9.362 6.993 1.00 97.75 92 LEU A C 1
ATOM 738 O O . LEU A 1 92 ? 6.443 9.744 7.978 1.00 97.75 92 LEU A O 1
ATOM 742 N N . LYS A 1 93 ? 8.120 10.035 6.507 1.00 94.31 93 LYS A N 1
ATOM 743 C CA . LYS A 1 93 ? 8.838 11.083 7.256 1.00 94.31 93 LYS A CA 1
ATOM 744 C C . LYS A 1 93 ? 9.328 10.538 8.617 1.00 94.31 93 LYS A C 1
ATOM 746 O O . LYS A 1 93 ? 10.018 9.520 8.644 1.00 94.31 93 LYS A O 1
ATOM 751 N N . THR A 1 94 ? 8.992 11.232 9.703 1.00 94.88 94 THR A N 1
ATOM 752 C CA . THR A 1 94 ? 9.218 10.897 11.113 1.00 94.88 94 THR A CA 1
ATOM 753 C C . THR A 1 94 ? 8.207 9.896 11.670 1.00 94.88 94 THR A C 1
ATOM 755 O O . THR A 1 94 ? 8.493 9.260 12.678 1.00 94.88 94 THR A O 1
ATOM 758 N N . GLU A 1 95 ? 7.059 9.722 11.011 1.00 97.50 95 GLU A N 1
ATOM 759 C CA . GLU A 1 95 ? 5.929 8.960 11.542 1.00 97.50 95 GLU A CA 1
ATOM 760 C C . GLU A 1 95 ? 5.964 7.491 11.109 1.00 97.50 95 GLU A C 1
ATOM 762 O O . GLU A 1 95 ? 6.494 7.135 10.047 1.00 97.50 95 GLU A O 1
ATOM 767 N N . SER A 1 96 ? 5.348 6.625 11.915 1.00 97.12 96 SER A N 1
ATOM 768 C CA . SER A 1 96 ? 5.174 5.209 11.589 1.00 97.12 96 SER A CA 1
ATOM 769 C C . SER A 1 96 ? 3.848 4.662 12.098 1.00 97.12 96 SER A C 1
ATOM 771 O O . SER A 1 96 ? 3.432 5.022 13.196 1.00 97.12 96 SER A O 1
ATOM 773 N N . ALA A 1 97 ? 3.245 3.748 11.339 1.00 97.94 97 ALA A N 1
ATOM 774 C CA . ALA A 1 97 ? 2.050 3.006 11.732 1.00 97.94 97 ALA A CA 1
ATOM 775 C C . ALA A 1 97 ? 2.288 1.498 11.562 1.00 97.94 97 ALA A C 1
ATOM 777 O O . ALA A 1 97 ? 2.874 1.075 10.562 1.00 97.94 97 ALA A O 1
ATOM 778 N N . ALA A 1 98 ? 1.850 0.687 12.524 1.00 97.38 98 ALA A N 1
ATOM 779 C CA . ALA A 1 98 ? 1.845 -0.768 12.405 1.00 97.38 98 ALA A CA 1
ATOM 780 C C . ALA A 1 98 ? 0.643 -1.225 11.567 1.00 97.38 98 ALA A C 1
ATOM 782 O O . ALA A 1 98 ? -0.486 -0.784 11.793 1.00 97.38 98 ALA A O 1
ATOM 783 N N . VAL A 1 99 ? 0.900 -2.093 10.589 1.00 97.69 99 VAL A N 1
ATOM 784 C CA . VAL A 1 99 ? -0.098 -2.604 9.648 1.00 97.69 99 VAL A CA 1
ATOM 785 C C . VAL A 1 99 ? 0.084 -4.099 9.404 1.00 97.69 99 VAL A C 1
ATOM 787 O O . VAL A 1 99 ? 1.203 -4.619 9.403 1.00 97.69 99 VAL A O 1
ATOM 790 N N . GLN A 1 100 ? -1.029 -4.759 9.108 1.00 96.44 100 GLN A N 1
ATOM 791 C CA . GLN A 1 100 ? -1.058 -6.053 8.438 1.00 96.44 100 GLN A CA 1
ATOM 792 C C . GLN A 1 100 ? -1.370 -5.832 6.953 1.00 96.44 100 GLN A C 1
ATOM 794 O O . GLN A 1 100 ? -2.140 -4.936 6.592 1.00 96.44 100 GLN A O 1
ATOM 799 N N . ILE A 1 101 ? -0.737 -6.617 6.084 1.00 97.88 101 ILE A N 1
ATOM 800 C CA . ILE A 1 101 ? -0.885 -6.536 4.632 1.00 97.88 101 ILE A CA 1
ATOM 801 C C . ILE A 1 101 ? -1.480 -7.847 4.123 1.00 97.88 101 ILE A C 1
ATOM 803 O O . ILE A 1 101 ? -0.859 -8.910 4.192 1.00 97.88 101 ILE A O 1
ATOM 807 N N . HIS A 1 102 ? -2.688 -7.740 3.584 1.00 97.62 102 HIS A N 1
ATOM 808 C CA . HIS A 1 102 ? -3.455 -8.831 3.004 1.00 97.62 102 HIS A CA 1
ATOM 809 C C . HIS A 1 102 ? -3.180 -8.940 1.502 1.00 97.62 102 HIS A C 1
ATOM 811 O O . HIS A 1 102 ? -3.090 -7.930 0.797 1.00 97.62 102 HIS A O 1
ATOM 817 N N . TYR A 1 103 ? -3.074 -10.165 0.996 1.00 98.00 103 TYR A N 1
ATOM 818 C CA . TYR A 1 103 ? -3.003 -10.427 -0.439 1.00 98.00 103 TYR A CA 1
ATOM 819 C C . TYR A 1 103 ? -4.394 -10.363 -1.080 1.00 98.00 103 TYR A C 1
ATOM 821 O O . TYR A 1 103 ? -5.319 -11.013 -0.597 1.00 98.00 103 TYR A O 1
ATOM 829 N N . ILE A 1 104 ? -4.523 -9.616 -2.185 1.00 97.44 104 ILE A N 1
ATOM 830 C CA . ILE A 1 104 ? -5.761 -9.530 -2.974 1.00 97.44 104 ILE A CA 1
ATOM 831 C C . ILE A 1 104 ? -5.652 -10.363 -4.253 1.00 97.44 104 ILE A C 1
ATOM 833 O O . ILE A 1 104 ? -6.419 -11.304 -4.446 1.00 97.44 104 ILE A O 1
ATOM 837 N N . CYS A 1 105 ? -4.719 -10.025 -5.150 1.00 97.56 105 CYS A N 1
ATOM 838 C CA . CYS A 1 105 ? -4.539 -10.741 -6.416 1.00 97.56 105 CYS A CA 1
ATOM 839 C C . CYS A 1 105 ? -3.194 -10.436 -7.100 1.00 97.56 105 CYS A C 1
ATOM 841 O O . CYS A 1 105 ? -2.524 -9.458 -6.775 1.00 97.56 105 CYS A O 1
ATOM 843 N N . GLY A 1 106 ? -2.854 -11.219 -8.127 1.00 97.88 106 GLY A N 1
ATOM 844 C CA . GLY A 1 106 ? -1.653 -11.039 -8.950 1.00 97.88 106 GLY A CA 1
ATOM 845 C C . GLY A 1 106 ? -0.519 -11.981 -8.544 1.00 97.88 106 GLY A C 1
ATOM 846 O O . GLY A 1 106 ? -0.739 -13.011 -7.909 1.00 97.88 106 GLY A O 1
ATOM 847 N N . ASN A 1 107 ? 0.707 -11.647 -8.919 1.00 97.38 107 ASN A N 1
ATOM 848 C CA . ASN A 1 107 ? 1.874 -12.480 -8.692 1.00 97.38 107 ASN A CA 1
ATOM 849 C C . ASN A 1 107 ? 2.391 -12.376 -7.249 1.00 97.38 107 ASN A C 1
ATOM 851 O O . ASN A 1 107 ? 3.195 -11.503 -6.914 1.00 97.38 107 ASN A O 1
ATOM 855 N N . MET A 1 108 ? 1.987 -13.311 -6.385 1.00 96.38 108 MET A N 1
ATOM 856 C CA . MET A 1 108 ? 2.440 -13.361 -4.987 1.00 96.38 108 MET A CA 1
ATOM 857 C C . MET A 1 108 ? 3.978 -13.421 -4.835 1.00 96.38 108 MET A C 1
ATOM 859 O O . MET A 1 108 ? 4.494 -13.016 -3.791 1.00 96.38 108 MET A O 1
ATOM 863 N N . PHE A 1 109 ? 4.736 -13.846 -5.858 1.00 95.56 109 PHE A N 1
ATOM 864 C CA . PHE A 1 109 ? 6.203 -13.786 -5.828 1.00 95.56 109 PHE A CA 1
ATOM 865 C C . PHE A 1 109 ? 6.726 -12.352 -5.650 1.00 95.56 109 PHE A C 1
ATOM 867 O O . PHE A 1 109 ? 7.647 -12.143 -4.864 1.00 95.56 109 PHE A O 1
ATOM 874 N N . HIS A 1 110 ? 6.096 -11.350 -6.278 1.00 96.00 110 HIS A N 1
ATOM 875 C CA . HIS A 1 110 ? 6.497 -9.944 -6.123 1.00 96.00 110 HIS A CA 1
ATOM 876 C C . HIS A 1 110 ? 6.339 -9.455 -4.680 1.00 96.00 110 HIS A C 1
ATOM 878 O O . HIS A 1 110 ? 7.133 -8.642 -4.220 1.00 96.00 110 HIS A O 1
ATOM 884 N N . ALA A 1 111 ? 5.355 -9.968 -3.937 1.00 95.62 111 ALA A N 1
ATOM 885 C CA . ALA A 1 111 ? 5.215 -9.645 -2.520 1.00 95.62 111 ALA A CA 1
ATOM 886 C C . ALA A 1 111 ? 6.264 -10.362 -1.661 1.00 95.62 111 ALA A C 1
ATOM 888 O O . ALA A 1 111 ? 6.899 -9.721 -0.832 1.00 95.62 111 ALA A O 1
ATOM 889 N N . ARG A 1 112 ? 6.508 -11.657 -1.906 1.00 93.38 112 ARG A N 1
ATOM 890 C CA . ARG A 1 112 ? 7.529 -12.440 -1.183 1.00 93.38 112 ARG A CA 1
ATOM 891 C C . ARG A 1 112 ? 8.955 -11.923 -1.386 1.00 93.38 112 ARG A C 1
ATOM 893 O O . ARG A 1 112 ? 9.762 -12.035 -0.476 1.00 93.38 112 ARG A O 1
ATOM 900 N N . ALA A 1 113 ? 9.266 -11.397 -2.570 1.00 93.25 113 ALA A N 1
ATOM 901 C CA . ALA A 1 113 ? 10.588 -10.868 -2.901 1.00 93.25 113 ALA A CA 1
ATOM 902 C C . ALA A 1 113 ? 10.717 -9.349 -2.671 1.00 93.25 113 ALA A C 1
ATOM 904 O O . ALA A 1 113 ? 11.824 -8.855 -2.475 1.00 93.25 113 ALA A O 1
ATOM 905 N N . GLY A 1 114 ? 9.605 -8.605 -2.722 1.00 93.38 114 GLY A N 1
ATOM 906 C CA . GLY A 1 114 ? 9.584 -7.144 -2.624 1.00 93.38 114 GLY A CA 1
ATOM 907 C C . GLY A 1 114 ? 9.243 -6.582 -1.241 1.00 93.38 114 GLY A C 1
ATOM 908 O O . GLY A 1 114 ? 9.526 -5.410 -0.992 1.00 93.38 114 GLY A O 1
ATOM 909 N N . LEU A 1 115 ? 8.648 -7.359 -0.332 1.00 94.69 115 LEU A N 1
ATOM 910 C CA . LEU A 1 115 ? 8.436 -6.935 1.057 1.00 94.69 115 LEU A CA 1
ATOM 911 C C . LEU A 1 115 ? 9.665 -7.290 1.915 1.00 94.69 115 LEU A C 1
ATOM 913 O O . LEU A 1 115 ? 10.246 -8.354 1.710 1.00 94.69 115 LEU A O 1
ATOM 917 N N . PRO A 1 116 ? 10.074 -6.440 2.878 1.00 90.69 116 PRO A N 1
ATOM 918 C CA . PRO A 1 116 ? 11.162 -6.779 3.790 1.00 90.69 116 PRO A CA 1
ATOM 919 C C . PRO A 1 116 ? 10.797 -7.997 4.644 1.00 90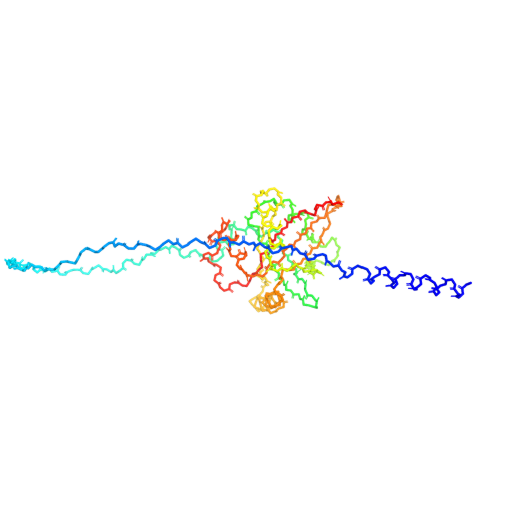.69 116 PRO A C 1
ATOM 921 O O . PRO A 1 116 ? 9.764 -7.973 5.318 1.00 90.69 116 PRO A O 1
ATOM 924 N N . SER A 1 117 ? 11.650 -9.021 4.646 1.00 83.00 117 SER A N 1
ATOM 925 C CA . SER A 1 117 ? 11.584 -10.126 5.608 1.00 83.00 117 SER A CA 1
ATOM 926 C C . SER A 1 117 ? 11.728 -9.622 7.047 1.00 83.00 117 SER A C 1
ATOM 928 O O . SER A 1 117 ? 12.242 -8.521 7.280 1.00 83.00 117 SER A O 1
ATOM 930 N N . ASP A 1 118 ? 11.318 -10.446 8.013 1.00 70.06 118 ASP A N 1
ATOM 931 C CA . ASP A 1 118 ? 11.648 -10.220 9.421 1.00 70.06 118 ASP A CA 1
ATOM 932 C C . ASP A 1 118 ? 13.174 -10.078 9.597 1.00 70.06 118 ASP A C 1
ATOM 934 O O . ASP A 1 118 ? 13.938 -10.746 8.890 1.00 70.06 118 ASP A O 1
ATOM 938 N N . PRO A 1 119 ? 13.648 -9.188 10.488 1.00 61.16 119 PRO A N 1
ATOM 939 C CA . PRO A 1 119 ? 15.079 -8.986 10.680 1.00 61.16 119 PRO A CA 1
ATOM 940 C C . PRO A 1 119 ? 15.732 -10.255 11.242 1.00 61.16 119 PRO A C 1
ATOM 942 O O . PRO A 1 119 ? 15.376 -10.708 12.327 1.00 61.16 119 PRO A O 1
ATOM 945 N N . GLU A 1 120 ? 16.727 -10.796 10.534 1.00 58.66 120 GLU A N 1
ATOM 946 C CA . GLU A 1 120 ? 17.397 -12.052 10.916 1.00 58.66 120 GLU A CA 1
ATOM 947 C C . GLU A 1 120 ? 18.267 -11.960 12.187 1.00 58.66 120 GLU A C 1
ATOM 949 O O . GLU A 1 120 ? 18.805 -12.973 12.627 1.00 58.66 120 GLU A O 1
ATOM 954 N N . GLU A 1 121 ? 18.406 -10.783 12.811 1.00 51.06 121 GLU A N 1
ATOM 955 C CA . GLU A 1 121 ? 19.311 -10.595 13.949 1.00 51.06 121 GLU A CA 1
ATOM 956 C C . GLU A 1 121 ? 18.639 -10.066 15.227 1.00 51.06 121 GLU A C 1
ATOM 958 O O . GLU A 1 121 ? 18.228 -8.909 15.324 1.00 51.06 121 GLU A O 1
ATOM 963 N N . LEU A 1 122 ? 18.676 -10.934 16.247 1.00 51.72 122 LEU A N 1
ATOM 964 C CA . LEU A 1 122 ? 18.814 -10.664 17.690 1.00 51.72 122 LEU A CA 1
ATOM 965 C C . LEU A 1 122 ? 17.702 -9.902 18.437 1.00 51.72 122 LEU A C 1
ATOM 967 O O . LEU A 1 122 ? 17.637 -10.032 19.658 1.00 51.72 122 LEU A O 1
ATOM 971 N N . ASP A 1 123 ? 16.822 -9.162 17.765 1.00 54.94 123 ASP A N 1
ATOM 972 C CA . ASP A 1 123 ? 15.757 -8.370 18.401 1.00 54.94 123 ASP A CA 1
ATOM 973 C C . ASP A 1 123 ? 14.364 -8.804 17.913 1.00 54.94 123 ASP A C 1
ATOM 975 O O . ASP A 1 123 ? 13.748 -8.181 17.044 1.00 54.94 123 ASP A O 1
ATOM 979 N N . HIS A 1 124 ? 13.860 -9.904 18.486 1.00 55.78 124 HIS A N 1
ATOM 980 C CA . HIS A 1 124 ? 12.560 -10.502 18.145 1.00 55.78 124 HIS A CA 1
ATOM 981 C C . HIS A 1 124 ? 11.343 -9.586 18.406 1.00 55.78 124 HIS A C 1
ATOM 983 O O . HIS A 1 124 ? 10.234 -9.921 17.990 1.00 55.78 124 HIS A O 1
ATOM 989 N N . GLU A 1 125 ? 11.506 -8.436 19.071 1.00 63.62 125 GLU A N 1
ATOM 990 C CA . GLU A 1 125 ? 10.425 -7.455 19.245 1.00 63.62 125 GLU A CA 1
ATOM 991 C C . GLU A 1 125 ? 10.327 -6.447 18.086 1.00 63.62 125 GLU A C 1
ATOM 993 O O . GLU A 1 125 ? 9.321 -5.736 17.948 1.00 63.62 125 GLU A O 1
ATOM 998 N N . LYS A 1 126 ? 11.341 -6.376 17.216 1.00 77.38 126 LYS A N 1
ATOM 999 C CA . LYS A 1 126 ? 11.441 -5.340 16.189 1.00 77.38 126 LYS A CA 1
ATOM 1000 C C . LYS A 1 126 ? 10.826 -5.761 14.857 1.00 77.38 126 LYS A C 1
ATOM 1002 O O . LYS A 1 126 ? 11.488 -6.287 13.972 1.00 77.38 126 LYS A O 1
ATOM 1007 N N . LEU A 1 127 ? 9.553 -5.412 14.686 1.00 87.06 127 LEU A N 1
ATOM 1008 C CA . LEU A 1 127 ? 8.828 -5.561 13.418 1.00 87.06 127 LEU A CA 1
ATOM 1009 C C . LEU A 1 127 ? 9.585 -4.959 12.205 1.00 87.06 127 LEU A C 1
ATOM 1011 O O . LEU A 1 127 ? 10.120 -3.846 12.323 1.00 87.06 127 LEU A O 1
ATOM 1015 N N . PRO A 1 128 ? 9.554 -5.614 11.024 1.00 92.25 128 PRO A N 1
ATOM 1016 C CA . PRO A 1 128 ? 10.151 -5.089 9.796 1.00 92.25 128 PRO A CA 1
ATOM 1017 C C . PRO A 1 128 ? 9.505 -3.761 9.371 1.00 92.25 128 PRO A C 1
ATOM 1019 O O . PRO A 1 128 ? 8.327 -3.502 9.638 1.00 92.25 128 PRO A O 1
ATOM 1022 N N . VAL A 1 129 ? 10.282 -2.889 8.711 1.00 93.81 129 VAL A N 1
ATOM 1023 C CA . VAL A 1 129 ? 9.864 -1.508 8.400 1.00 93.81 129 VAL A CA 1
ATOM 1024 C C . VAL A 1 129 ? 9.876 -1.217 6.899 1.00 93.81 129 VAL A C 1
ATOM 1026 O O . VAL A 1 129 ? 10.935 -1.127 6.280 1.00 93.81 129 VAL A O 1
ATOM 1029 N N . LEU A 1 130 ? 8.698 -0.957 6.330 1.00 95.88 130 LEU A N 1
ATOM 1030 C CA . LEU A 1 130 ? 8.521 -0.515 4.948 1.00 95.88 130 LEU A CA 1
ATOM 1031 C C . LEU A 1 130 ? 8.522 1.024 4.876 1.00 95.88 130 LEU A C 1
ATOM 1033 O O . LEU A 1 130 ? 7.556 1.685 5.268 1.00 95.88 130 LEU A O 1
ATOM 1037 N N . ARG A 1 131 ? 9.621 1.621 4.398 1.00 97.12 131 ARG A N 1
ATOM 1038 C CA . ARG A 1 131 ? 9.828 3.081 4.428 1.00 97.12 131 ARG A CA 1
ATOM 1039 C C . ARG A 1 131 ? 9.504 3.752 3.095 1.00 97.12 131 ARG A C 1
ATOM 1041 O O . ARG A 1 131 ? 10.207 3.561 2.108 1.00 97.12 131 ARG A O 1
ATOM 1048 N N . ILE A 1 132 ? 8.491 4.615 3.090 1.00 98.00 132 ILE A N 1
ATOM 1049 C CA . ILE A 1 132 ? 8.147 5.458 1.943 1.00 98.00 132 ILE A CA 1
ATOM 1050 C C . ILE A 1 132 ? 9.172 6.595 1.849 1.00 98.00 132 ILE A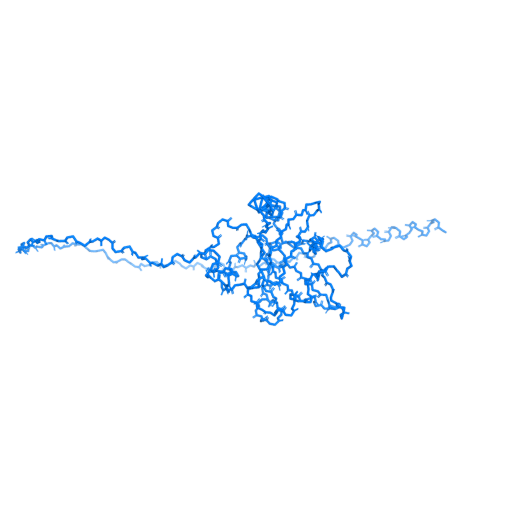 C 1
ATOM 1052 O O . ILE A 1 132 ? 9.216 7.484 2.702 1.00 98.00 132 ILE A O 1
ATOM 1056 N N . VAL A 1 133 ? 9.996 6.559 0.801 1.00 95.44 133 VAL A N 1
ATOM 1057 C CA . VAL A 1 133 ? 11.101 7.511 0.561 1.00 95.44 133 VAL A CA 1
ATOM 1058 C C . VAL A 1 133 ? 10.876 8.402 -0.660 1.00 95.44 133 VAL A C 1
ATOM 1060 O O . VAL A 1 133 ? 11.506 9.449 -0.794 1.00 95.44 133 VAL A O 1
ATOM 1063 N N . GLN A 1 134 ? 9.967 8.010 -1.550 1.00 97.62 134 GLN A N 1
ATOM 1064 C CA . GLN A 1 134 ? 9.649 8.714 -2.789 1.00 97.62 134 GLN A CA 1
ATOM 1065 C C . GLN A 1 134 ? 8.129 8.897 -2.930 1.00 97.62 134 GLN A C 1
ATOM 1067 O O . GLN A 1 134 ? 7.344 8.430 -2.102 1.00 97.62 134 GLN A O 1
ATOM 1072 N N . ARG A 1 135 ? 7.699 9.625 -3.968 1.00 97.50 135 ARG A N 1
ATOM 1073 C CA . ARG A 1 135 ? 6.284 9.917 -4.235 1.00 97.50 135 ARG A CA 1
ATOM 1074 C C . ARG A 1 135 ? 5.991 9.968 -5.732 1.00 97.50 135 ARG A C 1
ATOM 1076 O O . ARG A 1 135 ? 6.765 10.557 -6.483 1.00 97.50 135 ARG A O 1
ATOM 1083 N N . MET A 1 136 ? 4.844 9.435 -6.136 1.00 98.00 136 MET A N 1
ATOM 1084 C CA . MET A 1 136 ? 4.309 9.503 -7.499 1.00 98.00 136 MET A CA 1
ATOM 1085 C C . MET A 1 136 ? 3.024 10.334 -7.488 1.00 98.00 136 MET A C 1
ATOM 1087 O O . MET A 1 136 ? 2.203 10.169 -6.594 1.00 98.00 136 MET A O 1
ATOM 1091 N N . ARG A 1 137 ? 2.830 11.242 -8.449 1.00 97.94 137 ARG A N 1
ATOM 1092 C CA . ARG A 1 137 ? 1.615 12.077 -8.515 1.00 97.94 137 ARG A CA 1
ATOM 1093 C C . ARG A 1 137 ? 0.390 11.252 -8.932 1.00 97.94 137 ARG A C 1
ATOM 1095 O O . ARG A 1 137 ? 0.497 10.373 -9.780 1.00 97.94 137 ARG A O 1
ATOM 1102 N N . LEU A 1 138 ? -0.771 11.561 -8.350 1.00 97.50 138 LEU A N 1
ATOM 1103 C CA . LEU A 1 138 ? -2.069 10.961 -8.693 1.00 97.50 138 LEU A CA 1
ATOM 1104 C C . LEU A 1 138 ? -2.718 11.707 -9.870 1.00 97.50 138 LEU A C 1
ATOM 1106 O O . LEU A 1 138 ? -3.795 12.281 -9.753 1.00 97.50 138 LEU A O 1
ATOM 1110 N N . ASN A 1 139 ? -2.024 11.739 -11.004 1.00 95.19 139 ASN A N 1
ATOM 1111 C CA . ASN A 1 139 ? -2.508 12.298 -12.265 1.00 95.19 139 ASN A CA 1
ATOM 1112 C C . ASN A 1 139 ? -2.518 11.209 -13.361 1.00 95.19 139 ASN A C 1
ATOM 1114 O O . ASN A 1 139 ? -1.903 10.162 -13.161 1.00 95.19 139 ASN A O 1
ATOM 1118 N N . PRO A 1 140 ? -3.215 11.404 -14.500 1.00 95.31 140 PRO A N 1
ATOM 1119 C CA . PRO A 1 140 ? -3.480 10.312 -15.443 1.00 95.31 140 PRO A CA 1
ATOM 1120 C C . PRO A 1 140 ? -2.230 9.579 -15.947 1.00 95.31 140 PRO A C 1
ATOM 1122 O O . PRO A 1 140 ? -2.208 8.357 -15.917 1.00 95.31 140 PRO A O 1
ATOM 1125 N N . LEU A 1 141 ? -1.170 10.306 -16.320 1.00 94.38 141 LEU A N 1
ATOM 1126 C CA . LEU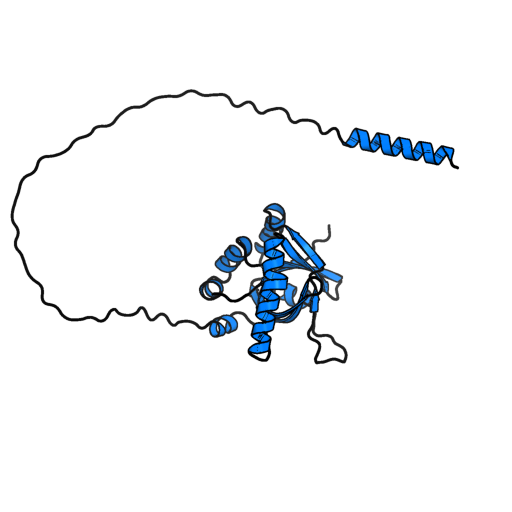 A 1 141 ? 0.016 9.721 -16.960 1.00 94.38 141 LEU A CA 1
ATOM 1127 C C . LEU A 1 141 ? 0.775 8.700 -16.067 1.00 94.38 141 LEU A C 1
ATOM 1129 O O . LEU A 1 141 ? 1.004 7.586 -16.531 1.00 94.38 141 LEU A O 1
ATOM 1133 N N . PRO A 1 142 ? 1.142 8.981 -14.794 1.00 94.19 142 PRO A N 1
ATOM 1134 C CA . PRO A 1 142 ? 1.719 7.940 -13.935 1.00 94.19 142 PRO A CA 1
ATOM 1135 C C . PRO A 1 142 ? 0.746 6.803 -13.603 1.00 94.19 142 PRO A C 1
ATOM 1137 O O . PRO A 1 142 ? 1.167 5.652 -13.502 1.00 94.19 142 PRO A O 1
ATOM 1140 N N . LEU A 1 143 ? -0.549 7.105 -13.447 1.00 97.31 143 LEU A N 1
ATOM 1141 C CA . LEU A 1 143 ? -1.563 6.089 -13.155 1.00 97.31 143 LEU A CA 1
ATOM 1142 C C . LEU A 1 143 ? -1.755 5.117 -14.325 1.00 97.31 143 LEU A C 1
ATOM 1144 O O . LEU A 1 143 ? -1.905 3.927 -14.083 1.00 97.31 143 LEU A O 1
ATOM 1148 N N . GLU A 1 144 ? -1.679 5.587 -15.571 1.00 96.69 144 GLU A N 1
ATOM 1149 C CA . GLU A 1 144 ? -1.709 4.756 -16.782 1.00 96.69 144 GLU A CA 1
ATOM 1150 C C . GLU A 1 144 ? -0.569 3.725 -16.795 1.00 96.69 144 GLU A C 1
ATOM 1152 O O . GLU A 1 144 ? -0.802 2.549 -17.073 1.00 96.69 144 GLU A O 1
ATOM 1157 N N . GLY A 1 145 ? 0.644 4.128 -16.400 1.00 94.94 145 GLY A N 1
ATOM 1158 C CA . GLY A 1 145 ? 1.785 3.216 -16.268 1.00 94.94 145 GLY A CA 1
ATOM 1159 C C . GLY A 1 145 ? 1.548 2.089 -15.255 1.00 94.94 145 GLY A C 1
ATOM 1160 O O . GLY A 1 145 ? 1.907 0.940 -15.517 1.00 94.94 145 GLY A O 1
ATOM 1161 N N . VAL A 1 146 ? 0.893 2.392 -14.127 1.00 97.00 146 VAL A N 1
ATOM 1162 C CA . VAL A 1 146 ? 0.507 1.380 -13.127 1.00 97.00 146 VAL A CA 1
ATOM 1163 C C . VAL A 1 146 ? -0.661 0.525 -13.633 1.00 97.00 146 VAL A C 1
ATOM 1165 O O . VAL A 1 146 ? -0.585 -0.697 -13.542 1.00 97.00 146 VAL A O 1
ATOM 1168 N N . SER A 1 147 ? -1.697 1.127 -14.230 1.00 97.12 147 SER A N 1
ATOM 1169 C CA . SER A 1 147 ? -2.827 0.412 -14.848 1.00 97.12 147 SER A CA 1
ATOM 1170 C C . SER A 1 147 ? -2.356 -0.631 -15.854 1.00 97.12 147 SER A C 1
ATOM 1172 O O . SER A 1 147 ? -2.785 -1.777 -15.772 1.00 97.12 147 SER A O 1
ATOM 1174 N N . LYS A 1 148 ? -1.421 -0.264 -16.739 1.00 96.50 148 LYS A N 1
ATOM 1175 C CA . LYS A 1 148 ? -0.866 -1.152 -17.765 1.00 96.50 148 LYS A CA 1
ATOM 1176 C C . LYS A 1 148 ? -0.163 -2.374 -17.167 1.00 96.50 148 LYS A C 1
ATOM 1178 O O . LYS A 1 148 ? -0.338 -3.486 -17.648 1.00 96.50 148 LYS A O 1
ATOM 1183 N N . ARG A 1 149 ? 0.580 -2.204 -16.065 1.00 95.56 149 ARG A N 1
ATOM 1184 C CA . ARG A 1 149 ? 1.138 -3.340 -15.303 1.00 95.56 149 ARG A CA 1
ATOM 1185 C C . ARG A 1 149 ? 0.049 -4.192 -14.649 1.00 95.56 149 ARG A C 1
ATOM 1187 O O . ARG A 1 149 ? 0.230 -5.392 -14.499 1.00 95.56 149 ARG A O 1
ATOM 1194 N N . MET A 1 150 ? -1.087 -3.594 -14.289 1.00 96.62 150 MET A N 1
ATOM 1195 C CA . MET A 1 150 ? -2.231 -4.281 -13.681 1.00 96.62 150 MET A CA 1
ATOM 1196 C C . MET A 1 150 ? -3.156 -5.008 -14.679 1.00 96.62 150 MET A C 1
ATOM 1198 O O . MET A 1 150 ? -4.151 -5.605 -14.248 1.00 96.62 150 MET A O 1
ATOM 1202 N N . GLU A 1 151 ? -2.845 -4.991 -15.980 1.00 95.56 151 GLU A N 1
ATOM 1203 C CA . GLU A 1 151 ? -3.524 -5.784 -17.020 1.00 95.56 151 GLU A CA 1
ATOM 1204 C C . GLU A 1 151 ? -3.077 -7.255 -16.988 1.00 95.56 151 GLU A C 1
ATOM 1206 O O . GLU A 1 151 ? -3.909 -8.163 -17.027 1.00 95.56 151 GLU A O 1
ATOM 1211 N N . MET A 1 152 ? -1.771 -7.503 -16.840 1.00 95.25 152 MET A N 1
ATOM 1212 C CA . MET A 1 152 ? -1.180 -8.845 -16.831 1.00 95.25 152 MET A CA 1
ATOM 1213 C C . MET A 1 152 ? -0.950 -9.318 -15.393 1.00 95.25 152 MET A C 1
ATOM 1215 O O . MET A 1 152 ? -0.182 -8.713 -14.655 1.00 95.25 152 MET A O 1
ATOM 1219 N N . LYS A 1 153 ? -1.595 -10.416 -14.971 1.00 92.94 153 LYS A N 1
ATOM 1220 C CA . LYS A 1 153 ? -1.528 -10.905 -13.574 1.00 92.94 153 LYS A CA 1
ATOM 1221 C C . LYS A 1 153 ? -0.112 -11.204 -13.069 1.00 92.94 153 LYS A C 1
ATOM 1223 O O . LYS A 1 153 ? 0.104 -11.114 -11.864 1.00 92.94 153 LYS A O 1
ATOM 1228 N N . ASP A 1 154 ? 0.815 -11.526 -13.965 1.00 96.06 154 ASP A N 1
ATOM 1229 C CA . ASP A 1 154 ? 2.195 -11.864 -13.613 1.00 96.06 154 ASP A CA 1
ATOM 1230 C C . ASP A 1 154 ? 3.082 -10.625 -13.371 1.00 96.06 154 ASP A C 1
ATOM 1232 O O . ASP A 1 154 ? 4.085 -10.727 -12.665 1.00 96.06 154 ASP A O 1
ATOM 1236 N N . ASP A 1 155 ? 2.679 -9.450 -13.877 1.00 96.44 155 ASP A N 1
ATOM 1237 C CA . ASP A 1 155 ? 3.437 -8.187 -13.836 1.00 96.44 155 ASP A CA 1
ATOM 1238 C C . ASP A 1 155 ? 3.262 -7.394 -12.527 1.00 96.44 155 ASP A C 1
ATOM 1240 O O . ASP A 1 155 ? 4.079 -6.522 -12.208 1.00 96.44 155 ASP A O 1
ATOM 1244 N N . TYR A 1 156 ? 2.217 -7.685 -11.746 1.00 98.19 156 TYR A N 1
ATOM 1245 C CA . TYR A 1 156 ? 1.896 -6.966 -10.512 1.00 98.19 156 TYR A CA 1
ATOM 1246 C C . TYR A 1 156 ? 1.458 -7.895 -9.381 1.00 98.19 156 TYR A C 1
ATOM 1248 O O . TYR A 1 156 ? 0.931 -8.977 -9.612 1.00 98.19 156 TYR A O 1
ATOM 1256 N N . CYS A 1 157 ? 1.583 -7.419 -8.145 1.00 98.50 157 CYS A N 1
ATOM 1257 C CA . CYS A 1 157 ? 0.862 -7.951 -6.993 1.00 98.50 157 CYS A CA 1
ATOM 1258 C C . CYS A 1 157 ? 0.066 -6.823 -6.334 1.00 98.50 157 CYS A C 1
ATOM 1260 O O . CYS A 1 157 ? 0.619 -5.755 -6.064 1.00 98.50 157 CYS A O 1
ATOM 1262 N N . LEU A 1 158 ? -1.228 -7.043 -6.107 1.00 98.62 158 LEU A N 1
ATOM 1263 C CA . LEU A 1 158 ? -2.128 -6.111 -5.437 1.00 98.62 158 LEU A CA 1
ATOM 1264 C C . LEU A 1 158 ? -2.378 -6.584 -4.009 1.00 98.62 158 LEU A C 1
ATOM 1266 O O . LEU A 1 158 ? -2.846 -7.702 -3.780 1.00 98.62 158 LEU A O 1
ATOM 1270 N N . LEU A 1 159 ? -2.093 -5.693 -3.067 1.00 98.62 159 LEU A N 1
ATOM 1271 C CA . LEU A 1 159 ? -2.190 -5.921 -1.636 1.00 98.62 159 LEU A CA 1
ATOM 1272 C C . LEU A 1 159 ? -3.025 -4.825 -0.965 1.00 98.62 159 LEU A C 1
ATOM 1274 O O . LEU A 1 159 ? -3.181 -3.717 -1.490 1.00 98.62 159 LEU A O 1
ATOM 1278 N N . PHE A 1 160 ? -3.521 -5.133 0.226 1.00 97.69 160 PHE A N 1
ATOM 1279 C CA . PHE A 1 160 ? -4.382 -4.265 1.017 1.00 97.69 160 PHE A CA 1
ATOM 1280 C C . PHE A 1 160 ? -3.839 -4.151 2.442 1.00 97.69 160 PHE A C 1
ATOM 1282 O O . PHE A 1 160 ? -3.735 -5.153 3.146 1.00 97.69 160 PHE A O 1
ATOM 1289 N N . ALA A 1 161 ? -3.444 -2.946 2.852 1.00 98.25 161 ALA A N 1
ATOM 1290 C CA . ALA A 1 161 ? -2.838 -2.693 4.156 1.00 98.25 161 ALA A CA 1
ATOM 1291 C C . ALA A 1 161 ? -3.840 -2.019 5.100 1.00 98.25 161 ALA A C 1
ATOM 1293 O O . ALA A 1 161 ? -4.408 -0.982 4.750 1.00 98.25 161 ALA A O 1
ATOM 1294 N N . VAL A 1 162 ? -4.015 -2.581 6.297 1.00 97.50 162 VAL A N 1
ATOM 1295 C CA . VAL A 1 162 ? -4.904 -2.079 7.363 1.00 97.50 162 VAL A CA 1
ATOM 1296 C C . VAL A 1 162 ? -4.138 -1.998 8.690 1.00 97.50 162 VAL A C 1
ATOM 1298 O O . VAL A 1 162 ? -3.178 -2.751 8.873 1.00 97.50 162 VAL A O 1
ATOM 1301 N N . PRO A 1 163 ? -4.502 -1.093 9.617 1.00 97.31 163 PRO A N 1
ATOM 1302 C CA . PRO A 1 163 ? -3.805 -0.959 10.892 1.00 97.31 163 PRO A CA 1
ATOM 1303 C C . PRO A 1 163 ? -3.968 -2.229 11.735 1.00 97.31 163 PRO A C 1
ATOM 1305 O O . PRO A 1 163 ? -4.995 -2.902 11.670 1.00 97.31 163 PRO A O 1
ATOM 1308 N N . CYS A 1 164 ? -2.960 -2.544 12.546 1.00 95.12 164 CYS A N 1
ATOM 1309 C CA . CYS A 1 164 ? -3.002 -3.667 13.484 1.00 95.12 164 CYS A CA 1
ATOM 1310 C C . CYS A 1 164 ? -2.415 -3.272 14.847 1.00 95.12 164 CYS A C 1
ATOM 1312 O O . CYS A 1 164 ? -1.451 -2.511 14.915 1.00 95.12 164 CYS A O 1
ATOM 1314 N N . GLY A 1 165 ? -2.953 -3.833 15.928 1.00 93.81 165 GLY A N 1
ATOM 1315 C CA . GLY A 1 165 ? -2.448 -3.668 17.293 1.00 93.81 165 GLY A CA 1
ATOM 1316 C C . GLY A 1 165 ? -2.799 -4.884 18.148 1.00 93.81 165 GLY A C 1
ATOM 1317 O O . GLY A 1 165 ? -3.749 -5.598 17.833 1.00 93.81 165 GLY A O 1
ATOM 1318 N N . ARG A 1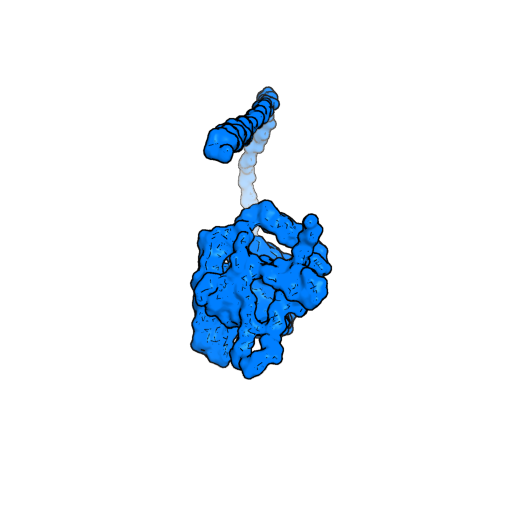 166 ? -2.036 -5.138 19.216 1.00 91.81 166 ARG A N 1
ATOM 1319 C CA . ARG A 1 166 ? -2.252 -6.277 20.133 1.00 91.81 166 ARG A CA 1
ATOM 1320 C C . ARG A 1 166 ? -3.379 -6.016 21.136 1.00 91.81 166 ARG A C 1
ATOM 1322 O O . ARG A 1 166 ? -3.916 -6.950 21.721 1.00 91.81 166 ARG A O 1
ATOM 1329 N N . THR A 1 167 ? -3.726 -4.747 21.342 1.00 96.06 167 THR A N 1
ATOM 1330 C CA . THR A 1 167 ? -4.811 -4.287 22.218 1.00 96.06 167 THR A CA 1
ATOM 1331 C C . THR A 1 167 ? -5.708 -3.299 21.474 1.00 96.06 167 THR A C 1
ATOM 1333 O O . THR A 1 167 ? -5.284 -2.698 20.488 1.00 96.06 167 THR A O 1
ATOM 1336 N N . THR A 1 168 ? -6.931 -3.069 21.961 1.00 95.50 168 THR A N 1
ATOM 1337 C CA . THR A 1 168 ? -7.858 -2.083 21.371 1.00 95.50 168 THR A CA 1
ATOM 1338 C C . THR A 1 168 ? -7.258 -0.674 21.327 1.00 95.50 168 THR A C 1
ATOM 1340 O O . THR A 1 168 ? -7.402 0.016 20.325 1.00 95.50 168 THR A O 1
ATOM 1343 N N . ASN A 1 169 ? -6.533 -0.271 22.378 1.00 97.50 169 ASN A N 1
ATOM 1344 C CA . ASN A 1 169 ? -5.867 1.033 22.458 1.00 97.50 169 ASN A CA 1
ATOM 1345 C C . ASN A 1 169 ? -4.712 1.135 21.443 1.00 97.50 169 ASN A C 1
ATOM 1347 O O . ASN A 1 169 ? -4.607 2.121 20.717 1.00 97.50 169 ASN A O 1
ATOM 1351 N N . GLU A 1 170 ? -3.898 0.080 21.303 1.00 96.06 170 GLU A N 1
ATOM 1352 C CA . GLU A 1 170 ? -2.903 0.021 20.226 1.00 96.06 170 GLU A CA 1
ATOM 1353 C C . GLU A 1 170 ? -3.5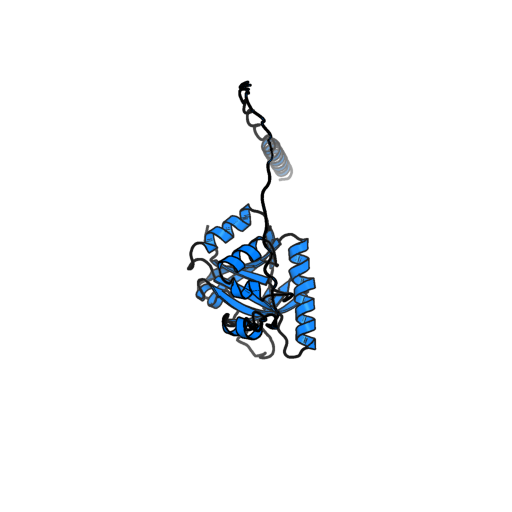63 0.110 18.847 1.00 96.06 170 GLU A C 1
ATOM 1355 O O . GLU A 1 170 ? -3.134 0.919 18.030 1.00 96.06 170 GLU A O 1
ATOM 1360 N N . LEU A 1 171 ? -4.612 -0.673 18.578 1.00 96.75 171 LEU A N 1
ATOM 1361 C CA . LEU A 1 171 ? -5.305 -0.659 17.289 1.00 96.75 171 LEU A CA 1
ATOM 1362 C C . LEU A 1 171 ? -5.880 0.729 16.972 1.00 96.75 171 LEU A C 1
ATOM 1364 O O . LEU A 1 171 ? -5.716 1.214 15.853 1.00 96.75 171 LEU A O 1
ATOM 1368 N N . GLU A 1 172 ? -6.492 1.398 17.950 1.00 97.88 172 GLU A N 1
ATOM 1369 C CA . GLU A 1 172 ? -6.974 2.776 17.826 1.00 97.88 172 GLU A CA 1
ATOM 1370 C C . GLU A 1 172 ? -5.825 3.753 17.527 1.00 97.88 172 GLU A C 1
ATOM 1372 O O . GLU A 1 172 ? -5.911 4.552 16.590 1.00 97.88 172 GLU A O 1
ATOM 1377 N N . HIS A 1 173 ? -4.711 3.664 18.260 1.00 98.00 173 HIS A N 1
ATOM 1378 C CA . HIS A 1 173 ? -3.526 4.489 18.024 1.00 98.00 173 HIS A CA 1
ATOM 1379 C C . HIS A 1 173 ? -2.952 4.285 16.612 1.00 98.00 173 HIS A C 1
ATOM 1381 O O . HIS A 1 173 ? -2.701 5.261 15.903 1.00 98.00 173 HIS A O 1
ATOM 1387 N N . GLN A 1 174 ? -2.787 3.034 16.169 1.00 98.06 174 GLN A N 1
ATOM 1388 C CA . GLN A 1 174 ? -2.269 2.715 14.835 1.00 98.06 174 GLN A CA 1
ATOM 1389 C C . GLN A 1 174 ? -3.248 3.120 13.724 1.00 98.06 174 GLN A C 1
ATOM 1391 O O . GLN A 1 174 ? -2.818 3.595 12.675 1.00 98.06 174 GLN A O 1
ATOM 1396 N N . THR A 1 175 ? -4.560 3.024 13.966 1.00 98.38 175 THR A N 1
ATOM 1397 C CA . THR A 1 175 ? -5.604 3.521 13.053 1.00 98.38 175 THR A CA 1
ATOM 1398 C C . THR A 1 175 ? -5.518 5.037 12.888 1.00 98.38 175 THR A C 1
ATOM 1400 O O . THR A 1 175 ? -5.518 5.542 11.763 1.00 98.38 175 THR A O 1
ATOM 1403 N N . ASN A 1 176 ? -5.374 5.770 13.995 1.00 98.25 176 ASN A N 1
ATOM 1404 C CA . ASN A 1 176 ? -5.207 7.221 13.984 1.00 98.25 176 ASN A CA 1
ATOM 1405 C C . ASN A 1 176 ? -3.899 7.649 13.299 1.00 98.25 176 ASN A C 1
ATOM 1407 O O . ASN A 1 176 ? -3.921 8.566 12.477 1.00 98.25 176 ASN A O 1
ATOM 1411 N N . GLN A 1 177 ? -2.787 6.954 13.560 1.00 98.12 177 GLN A N 1
ATOM 1412 C CA . GLN A 1 177 ? -1.508 7.187 12.881 1.00 98.12 177 GLN A CA 1
ATOM 1413 C C . GLN A 1 177 ? -1.589 6.916 11.374 1.00 98.12 177 GLN A C 1
ATOM 1415 O O . GLN A 1 177 ? -1.169 7.754 10.575 1.00 98.12 177 GLN A O 1
ATOM 1420 N N . LEU A 1 178 ? -2.178 5.793 10.953 1.00 98.56 178 LEU A N 1
ATOM 1421 C CA . LEU A 1 178 ? -2.345 5.482 9.532 1.00 98.56 178 LEU A CA 1
ATOM 1422 C C . LEU A 1 178 ? -3.216 6.536 8.829 1.00 98.56 178 LEU A C 1
ATOM 1424 O O . LEU A 1 178 ? -2.886 6.981 7.728 1.00 98.56 178 LEU A O 1
ATOM 1428 N N . LYS A 1 179 ? -4.293 6.988 9.480 1.00 98.56 179 LYS A N 1
ATOM 1429 C CA . LYS A 1 179 ? -5.162 8.046 8.961 1.00 98.56 179 LYS A CA 1
ATOM 1430 C C . LYS A 1 179 ? -4.419 9.375 8.800 1.00 98.56 179 LYS A C 1
ATOM 1432 O O . LYS A 1 179 ? -4.270 9.860 7.680 1.00 98.56 179 LYS A O 1
ATOM 1437 N N . GLN A 1 180 ? -3.917 9.938 9.895 1.00 98.06 180 GLN A N 1
ATOM 1438 C CA . GLN A 1 180 ? -3.388 11.304 9.924 1.00 98.06 180 GLN A CA 1
ATOM 1439 C C . GLN A 1 180 ? -2.028 11.410 9.215 1.00 98.06 180 GLN A C 1
ATOM 1441 O O . GLN A 1 180 ? -1.809 12.299 8.387 1.00 98.06 180 GLN A O 1
ATOM 1446 N N . SER A 1 181 ? -1.117 10.479 9.502 1.00 97.88 181 SER A N 1
ATOM 1447 C CA . SER A 1 181 ? 0.280 10.557 9.061 1.00 97.88 181 SER A CA 1
ATOM 1448 C C . SER A 1 181 ? 0.493 10.025 7.641 1.00 97.88 181 SER A C 1
ATOM 1450 O O . SER A 1 181 ? 1.410 10.483 6.954 1.00 97.88 181 SER A O 1
ATOM 1452 N N . PHE A 1 182 ? -0.366 9.109 7.167 1.00 98.56 182 PHE A N 1
ATOM 1453 C CA . PHE A 1 182 ? -0.278 8.513 5.828 1.00 98.56 182 PHE A CA 1
ATOM 1454 C C . PHE A 1 182 ? -1.445 8.922 4.929 1.00 98.56 182 PHE A C 1
ATOM 1456 O O . PHE A 1 182 ? -1.215 9.614 3.938 1.00 98.56 182 PHE A O 1
ATOM 1463 N N . ILE A 1 183 ? -2.681 8.517 5.238 1.00 98.62 183 ILE A N 1
ATOM 1464 C CA . ILE A 1 183 ? -3.832 8.683 4.332 1.00 98.62 183 ILE A CA 1
ATOM 1465 C C . ILE A 1 183 ? -4.098 10.162 4.035 1.00 98.62 183 ILE A C 1
ATOM 1467 O O . ILE A 1 183 ? -4.123 10.554 2.865 1.00 98.62 183 ILE A O 1
ATOM 1471 N N . ASP A 1 184 ? -4.250 10.986 5.070 1.00 98.50 184 ASP A N 1
ATOM 1472 C CA . ASP A 1 184 ? -4.574 12.406 4.933 1.00 98.50 184 ASP A CA 1
ATOM 1473 C C . ASP A 1 184 ? -3.415 13.178 4.292 1.00 98.50 184 ASP A C 1
ATOM 1475 O O . ASP A 1 184 ? -3.635 14.001 3.403 1.00 98.50 184 ASP A O 1
ATOM 1479 N N . TYR A 1 185 ? -2.165 12.857 4.643 1.00 98.31 185 TYR A N 1
ATOM 1480 C CA . TYR A 1 185 ? -0.990 13.455 4.007 1.00 98.31 185 TYR A CA 1
ATOM 1481 C C . TYR A 1 185 ? -0.875 13.106 2.512 1.00 98.31 185 TYR A C 1
ATOM 1483 O O . TYR A 1 185 ? -0.668 14.001 1.687 1.00 98.31 185 TYR A O 1
ATOM 1491 N N . LEU A 1 186 ? -1.016 11.829 2.138 1.00 98.56 186 LEU A N 1
ATOM 1492 C CA . LEU A 1 186 ? -0.931 11.380 0.744 1.00 98.56 186 LEU A CA 1
ATOM 1493 C C . LEU A 1 186 ? -2.084 11.961 -0.095 1.00 98.56 186 LEU A C 1
ATOM 1495 O O . LEU A 1 186 ? -1.842 12.465 -1.197 1.00 98.56 186 LEU A O 1
ATOM 1499 N N . LYS A 1 187 ? -3.309 12.004 0.458 1.00 98.50 187 LYS A N 1
ATOM 1500 C CA . LYS A 1 187 ? -4.463 12.702 -0.138 1.00 98.50 187 LYS A CA 1
ATOM 1501 C C . LYS A 1 187 ? -4.194 14.195 -0.310 1.00 98.50 187 LYS A C 1
ATOM 1503 O O . LYS A 1 187 ? -4.322 14.700 -1.422 1.00 98.50 187 LYS A O 1
ATOM 1508 N N . GLN A 1 188 ? -3.770 14.906 0.737 1.00 98.25 188 GLN A N 1
ATOM 1509 C CA . GLN A 1 188 ? -3.501 16.349 0.677 1.00 98.25 188 GLN A CA 1
ATOM 1510 C C . GLN A 1 188 ? -2.420 16.685 -0.360 1.00 98.25 188 GLN A C 1
ATOM 1512 O O . GLN A 1 188 ? -2.506 17.700 -1.048 1.00 98.25 188 GLN A O 1
ATOM 1517 N N . LYS A 1 189 ? -1.387 15.844 -0.486 1.00 97.88 189 LYS A N 1
ATOM 1518 C CA . LYS A 1 189 ? -0.319 16.034 -1.476 1.00 97.88 189 LYS A CA 1
ATOM 1519 C C . LYS A 1 189 ? -0.662 15.511 -2.874 1.00 97.88 189 LYS A C 1
ATOM 1521 O O . LYS A 1 189 ? 0.128 15.766 -3.779 1.00 97.88 189 LYS A O 1
ATOM 1526 N N . GLN A 1 190 ? -1.802 14.837 -3.058 1.00 98.19 190 GLN A N 1
ATOM 1527 C CA . GLN A 1 190 ? -2.223 14.203 -4.315 1.00 98.19 190 GLN A CA 1
ATOM 1528 C C . GLN A 1 190 ? -1.131 13.273 -4.881 1.00 98.19 190 GLN A C 1
ATOM 1530 O O . GLN A 1 190 ? -0.760 13.342 -6.056 1.00 98.19 190 GLN A O 1
ATOM 1535 N N . VAL A 1 191 ? -0.576 12.416 -4.015 1.00 98.62 191 VAL A N 1
ATOM 1536 C CA . VAL A 1 191 ? 0.481 11.453 -4.366 1.00 98.62 191 VAL A CA 1
ATOM 1537 C C . VAL A 1 191 ? 0.212 10.057 -3.806 1.00 98.62 191 VAL A C 1
ATOM 1539 O O . VAL A 1 191 ? -0.371 9.908 -2.736 1.00 98.62 191 VAL A O 1
ATOM 1542 N N . ALA A 1 192 ? 0.715 9.040 -4.501 1.00 98.69 192 ALA A N 1
ATOM 1543 C CA . ALA A 1 192 ? 1.052 7.751 -3.914 1.00 98.69 192 ALA A CA 1
ATOM 1544 C C . ALA A 1 192 ? 2.457 7.818 -3.292 1.00 98.69 192 ALA A C 1
ATOM 1546 O O . ALA A 1 192 ? 3.343 8.516 -3.800 1.00 98.69 192 ALA A O 1
ATOM 1547 N N . GLY A 1 193 ? 2.674 7.076 -2.209 1.00 98.56 193 GLY A N 1
ATOM 1548 C CA . GLY A 1 193 ? 4.010 6.792 -1.694 1.00 98.56 193 GLY A CA 1
ATOM 1549 C C . GLY A 1 193 ? 4.734 5.788 -2.590 1.00 98.56 193 GLY A C 1
ATOM 1550 O O . GLY A 1 193 ? 4.103 4.895 -3.145 1.00 98.56 193 GLY A O 1
ATOM 1551 N N . ILE A 1 194 ? 6.050 5.931 -2.723 1.00 98.19 194 ILE A N 1
ATOM 1552 C CA . ILE A 1 194 ? 6.908 4.985 -3.440 1.00 98.19 194 ILE A CA 1
ATOM 1553 C C . ILE A 1 194 ? 7.957 4.427 -2.477 1.00 98.19 194 ILE A C 1
ATOM 1555 O O . ILE A 1 194 ? 8.646 5.182 -1.777 1.00 98.19 194 ILE A O 1
ATOM 1559 N N . VAL A 1 195 ? 8.068 3.100 -2.467 1.00 97.31 195 VAL A N 1
ATOM 1560 C CA . VAL A 1 195 ? 9.138 2.344 -1.809 1.00 97.31 195 VAL A CA 1
ATOM 1561 C C . VAL A 1 195 ? 9.849 1.539 -2.891 1.00 97.31 195 VAL A C 1
ATOM 1563 O O . VAL A 1 195 ? 9.186 0.880 -3.689 1.00 97.31 195 VAL A O 1
ATOM 1566 N N . ASN A 1 196 ? 11.179 1.577 -2.899 1.00 94.62 196 ASN A N 1
ATOM 1567 C CA . ASN A 1 196 ? 11.992 0.693 -3.728 1.00 94.62 196 ASN A CA 1
ATOM 1568 C C . ASN A 1 196 ? 12.659 -0.330 -2.810 1.00 94.62 196 ASN A C 1
ATOM 1570 O O . ASN A 1 196 ? 13.276 0.055 -1.815 1.00 94.62 196 ASN A O 1
ATOM 1574 N N . THR A 1 197 ? 12.541 -1.608 -3.142 1.00 92.06 197 THR A N 1
ATOM 1575 C CA . THR A 1 197 ? 13.223 -2.711 -2.457 1.00 92.06 197 THR A CA 1
ATOM 1576 C C . THR A 1 197 ? 14.003 -3.526 -3.481 1.00 92.06 197 THR A C 1
ATOM 1578 O O . THR A 1 197 ? 13.688 -3.503 -4.670 1.00 92.06 197 THR A O 1
ATOM 1581 N N . ALA A 1 198 ? 15.050 -4.216 -3.041 1.00 87.44 198 ALA A N 1
ATOM 1582 C CA . ALA A 1 198 ? 15.829 -5.113 -3.886 1.00 87.44 198 ALA A CA 1
ATOM 1583 C C . ALA A 1 198 ? 15.851 -6.499 -3.245 1.00 87.44 198 ALA A C 1
ATOM 1585 O O . ALA A 1 198 ? 16.124 -6.611 -2.050 1.00 87.44 198 ALA A O 1
ATOM 1586 N N . SER A 1 199 ? 15.572 -7.539 -4.027 1.00 85.31 199 SER A N 1
ATOM 1587 C CA . SER A 1 199 ? 15.746 -8.924 -3.590 1.00 85.31 199 SER A CA 1
ATOM 1588 C C . SER A 1 199 ? 17.183 -9.405 -3.801 1.00 85.31 199 SER A C 1
ATOM 1590 O O . SER A 1 199 ? 17.976 -8.783 -4.508 1.00 85.31 199 SER A O 1
ATOM 1592 N N . ASN A 1 200 ? 17.515 -10.560 -3.221 1.00 79.69 200 ASN A N 1
ATOM 1593 C CA . ASN A 1 200 ? 18.871 -11.130 -3.203 1.00 79.69 200 ASN A CA 1
ATOM 1594 C C . ASN A 1 200 ? 19.499 -11.320 -4.601 1.00 79.69 200 ASN A C 1
ATOM 1596 O O . ASN A 1 200 ? 20.716 -11.289 -4.742 1.00 79.69 200 ASN A O 1
ATOM 1600 N N . ASN A 1 201 ? 18.680 -11.483 -5.644 1.00 81.00 201 ASN A N 1
ATOM 1601 C CA . ASN A 1 201 ? 19.097 -11.560 -7.050 1.00 81.00 201 ASN A CA 1
ATOM 1602 C C . ASN A 1 201 ? 19.222 -10.183 -7.744 1.00 81.00 201 ASN A C 1
ATOM 1604 O O . ASN A 1 201 ? 19.159 -10.118 -8.967 1.00 81.00 201 ASN A O 1
ATOM 1608 N N . GLN A 1 202 ? 19.342 -9.092 -6.979 1.00 83.00 202 GLN A N 1
ATOM 1609 C CA . GLN A 1 202 ? 19.427 -7.695 -7.441 1.00 83.00 202 GLN A CA 1
ATOM 1610 C C . GLN A 1 202 ? 18.197 -7.164 -8.204 1.00 83.00 202 GLN A C 1
ATOM 1612 O O . GLN A 1 202 ? 18.207 -6.019 -8.658 1.00 83.00 202 GLN A O 1
ATOM 1617 N N . GLN A 1 203 ? 17.111 -7.939 -8.300 1.00 90.31 203 GLN A N 1
ATOM 1618 C CA . GLN A 1 203 ? 15.862 -7.473 -8.894 1.00 90.31 203 GLN A CA 1
ATOM 1619 C C . GLN A 1 203 ? 15.233 -6.391 -8.010 1.00 90.31 203 GLN A C 1
ATOM 1621 O O . GLN A 1 203 ? 15.000 -6.605 -6.819 1.00 90.31 203 GLN A O 1
ATOM 1626 N N . VAL A 1 204 ? 14.939 -5.233 -8.602 1.00 93.75 204 VAL A N 1
ATOM 1627 C CA . VAL A 1 204 ? 14.300 -4.113 -7.903 1.00 93.75 204 VAL A CA 1
ATOM 1628 C C . VAL A 1 204 ? 12.781 -4.201 -8.048 1.00 93.75 204 VAL A C 1
ATOM 1630 O O . VAL A 1 204 ? 12.254 -4.342 -9.155 1.00 93.75 204 VAL A O 1
ATOM 1633 N N . TYR A 1 205 ? 12.074 -4.068 -6.928 1.00 96.19 205 TYR A N 1
ATOM 1634 C CA . TYR A 1 205 ? 10.623 -3.928 -6.862 1.00 96.19 205 TYR A CA 1
ATOM 1635 C C . TYR A 1 205 ? 10.242 -2.509 -6.455 1.00 96.19 205 TYR A C 1
ATOM 1637 O O . TYR A 1 205 ? 10.874 -1.892 -5.597 1.00 96.19 205 TYR A O 1
ATOM 1645 N N . VAL A 1 206 ? 9.170 -2.010 -7.065 1.00 97.25 206 VAL A N 1
ATOM 1646 C CA . VAL A 1 206 ? 8.572 -0.708 -6.777 1.00 97.25 206 VAL A CA 1
ATOM 1647 C C . VAL A 1 206 ? 7.192 -0.946 -6.182 1.00 97.25 206 VAL A C 1
ATOM 1649 O O . VAL A 1 206 ? 6.318 -1.531 -6.828 1.00 97.25 206 VAL A O 1
ATOM 1652 N N . LEU A 1 207 ? 6.994 -0.493 -4.946 1.00 98.31 207 LEU A N 1
ATOM 1653 C CA . LEU A 1 207 ? 5.717 -0.563 -4.250 1.00 98.31 207 LEU A CA 1
ATOM 1654 C C . LEU A 1 207 ? 5.045 0.807 -4.316 1.00 98.31 207 LEU A C 1
ATOM 1656 O O . LEU A 1 207 ? 5.526 1.784 -3.736 1.00 98.31 207 LEU A O 1
ATOM 1660 N N . HIS A 1 208 ? 3.912 0.856 -5.008 1.00 98.56 208 HIS A N 1
ATOM 1661 C CA . HIS A 1 208 ? 3.064 2.030 -5.136 1.00 98.56 208 HIS A CA 1
ATOM 1662 C C . HIS A 1 208 ? 2.013 1.998 -4.028 1.00 98.56 208 HIS A C 1
ATOM 1664 O O . HIS A 1 208 ? 1.084 1.192 -4.071 1.00 98.56 208 HIS A O 1
ATOM 1670 N N . VAL A 1 209 ? 2.179 2.852 -3.020 1.00 98.75 209 VAL A N 1
ATOM 1671 C CA . VAL A 1 209 ? 1.321 2.938 -1.833 1.00 98.75 209 VAL A CA 1
ATOM 1672 C C . VAL A 1 209 ? 0.283 4.038 -2.038 1.00 98.75 209 VAL A C 1
ATOM 1674 O O . VAL A 1 209 ? 0.578 5.227 -1.892 1.00 98.75 209 VAL A O 1
ATOM 1677 N N . PHE A 1 210 ? -0.941 3.655 -2.372 1.00 98.81 210 PHE A N 1
ATOM 1678 C CA . PHE A 1 210 ? -2.036 4.580 -2.638 1.00 98.81 210 PHE A CA 1
ATOM 1679 C C . PHE A 1 210 ? -2.901 4.809 -1.390 1.00 98.81 210 PHE A C 1
ATOM 1681 O O . PHE A 1 210 ? -3.330 3.834 -0.763 1.00 98.81 210 PHE A O 1
ATOM 1688 N N . PRO A 1 211 ? -3.239 6.068 -1.050 1.00 98.56 211 PRO A N 1
ATOM 1689 C CA . PRO A 1 211 ? -4.368 6.336 -0.169 1.00 98.56 211 PRO A CA 1
ATOM 1690 C C . PRO A 1 211 ? -5.692 6.040 -0.901 1.00 98.56 211 PRO A C 1
ATOM 1692 O O . PRO A 1 211 ? -5.703 6.017 -2.135 1.00 98.56 211 PRO A O 1
ATOM 1695 N N . PRO A 1 212 ? -6.825 5.910 -0.185 1.00 98.00 212 PRO A N 1
ATOM 1696 C CA . PRO A 1 212 ? -8.132 5.728 -0.810 1.00 98.00 212 PRO A CA 1
ATOM 1697 C C . PRO A 1 212 ? -8.457 6.878 -1.778 1.00 98.00 212 PRO A C 1
ATOM 1699 O O . PRO A 1 212 ? -8.509 8.042 -1.368 1.00 98.00 212 PRO A O 1
ATOM 1702 N N . CYS A 1 213 ? -8.650 6.563 -3.058 1.00 97.44 213 CYS A N 1
ATOM 1703 C CA . CYS A 1 213 ? -8.966 7.509 -4.130 1.00 97.44 213 CYS A CA 1
ATOM 1704 C C . CYS A 1 213 ? -9.693 6.804 -5.292 1.00 97.44 213 CYS A C 1
ATOM 1706 O O . CYS A 1 213 ? -9.826 5.584 -5.297 1.00 97.44 213 CYS A O 1
ATOM 1708 N N . ASN A 1 214 ? -10.120 7.546 -6.320 1.00 97.06 214 ASN A N 1
ATOM 1709 C CA . ASN A 1 214 ? -10.862 6.980 -7.457 1.00 97.06 214 ASN A CA 1
ATOM 1710 C C . ASN A 1 214 ? -10.145 5.779 -8.109 1.00 97.06 214 ASN A C 1
ATOM 1712 O O . ASN A 1 214 ? -10.789 4.777 -8.416 1.00 97.06 214 ASN A O 1
ATOM 1716 N N . PHE A 1 215 ? -8.816 5.850 -8.259 1.00 98.25 215 PHE A N 1
ATOM 1717 C CA . PHE A 1 215 ? -8.005 4.758 -8.806 1.00 98.25 215 PHE A CA 1
ATOM 1718 C C . PHE A 1 215 ? -8.052 3.499 -7.928 1.00 98.25 215 PHE A C 1
ATOM 1720 O O . PHE A 1 215 ? -8.217 2.398 -8.455 1.00 98.25 215 PHE A O 1
ATOM 1727 N N . THR A 1 216 ? -7.943 3.633 -6.599 1.00 98.00 216 THR A N 1
ATOM 1728 C CA . THR A 1 216 ? -8.013 2.469 -5.701 1.00 98.00 216 THR A CA 1
ATOM 1729 C C . THR A 1 216 ? -9.415 1.880 -5.676 1.00 98.00 216 THR A C 1
ATOM 1731 O O . THR A 1 216 ? -9.562 0.667 -5.769 1.00 98.00 216 THR A O 1
ATOM 1734 N N . THR A 1 217 ? -10.447 2.726 -5.617 1.00 96.44 217 THR A N 1
ATOM 1735 C CA . THR A 1 217 ? -11.849 2.293 -5.583 1.00 96.44 217 THR A CA 1
ATOM 1736 C C . THR A 1 217 ? -12.209 1.481 -6.824 1.00 96.44 217 THR A C 1
ATOM 1738 O O . THR A 1 217 ? -12.756 0.393 -6.692 1.00 96.44 217 THR A O 1
ATOM 1741 N N . GLN A 1 218 ? -11.846 1.950 -8.023 1.00 97.12 218 GLN A N 1
ATOM 1742 C CA . GLN A 1 218 ? -12.083 1.212 -9.271 1.00 97.12 218 GLN A CA 1
ATOM 1743 C C . GLN A 1 218 ? -11.348 -0.138 -9.289 1.00 97.12 218 GLN A C 1
ATOM 1745 O O . GLN A 1 218 ? -11.949 -1.166 -9.599 1.00 97.12 218 GLN A O 1
ATOM 1750 N N . ASN A 1 219 ? -10.067 -0.154 -8.908 1.00 97.50 219 ASN A N 1
ATOM 1751 C CA . ASN A 1 219 ? -9.258 -1.374 -8.913 1.00 97.50 219 ASN A CA 1
ATOM 1752 C C . ASN A 1 219 ? -9.731 -2.419 -7.896 1.00 97.50 219 ASN A C 1
ATOM 1754 O O . ASN A 1 219 ? -9.758 -3.606 -8.223 1.00 97.50 219 ASN A O 1
ATOM 1758 N N . LEU A 1 220 ? -10.118 -1.996 -6.690 1.00 96.75 220 LEU A N 1
ATOM 1759 C CA . LEU A 1 220 ? -10.668 -2.889 -5.671 1.00 96.75 220 LEU A CA 1
ATOM 1760 C C . LEU A 1 220 ? -12.071 -3.367 -6.064 1.00 96.75 220 LEU A C 1
ATOM 1762 O O . LEU A 1 220 ? -12.330 -4.560 -5.984 1.00 96.75 220 LEU A O 1
ATOM 1766 N N . GLN A 1 221 ? -12.941 -2.501 -6.594 1.00 96.94 221 GLN A N 1
ATOM 1767 C CA . GLN A 1 221 ? -14.281 -2.901 -7.044 1.00 96.94 221 GLN A CA 1
ATOM 1768 C C . GLN A 1 221 ? -14.233 -3.951 -8.167 1.00 96.94 221 GLN A C 1
ATOM 1770 O O . GLN A 1 221 ? -15.089 -4.829 -8.226 1.00 96.94 221 GLN A O 1
ATOM 1775 N N . GLN A 1 222 ? -13.229 -3.887 -9.046 1.00 96.69 222 GLN A N 1
ATOM 1776 C CA . GLN A 1 222 ? -13.043 -4.853 -10.132 1.00 96.69 222 GLN A CA 1
ATOM 1777 C C . GLN A 1 222 ? -12.494 -6.213 -9.658 1.00 96.69 222 GLN A C 1
ATOM 1779 O O . GLN A 1 222 ? -12.763 -7.229 -10.296 1.00 96.69 222 GLN A O 1
ATOM 1784 N N . ARG A 1 223 ? -11.685 -6.245 -8.587 1.00 95.81 223 ARG A N 1
ATOM 1785 C CA . ARG A 1 223 ? -10.855 -7.416 -8.216 1.00 95.81 223 ARG A CA 1
ATOM 1786 C C . ARG A 1 223 ? -11.232 -8.049 -6.870 1.00 95.81 223 ARG A C 1
ATOM 1788 O O . ARG A 1 223 ? -10.924 -9.214 -6.648 1.00 95.81 223 ARG A O 1
ATOM 1795 N N . ALA A 1 224 ? -11.889 -7.286 -6.002 1.00 95.50 224 ALA A N 1
ATOM 1796 C CA . ALA A 1 224 ? -12.344 -7.641 -4.659 1.00 95.50 224 ALA A CA 1
ATOM 1797 C C . ALA A 1 224 ? -13.648 -6.872 -4.305 1.00 95.50 224 ALA A C 1
ATOM 1799 O O . ALA A 1 224 ? -13.677 -6.104 -3.339 1.00 95.50 224 ALA A O 1
ATOM 1800 N N . PRO A 1 225 ? -14.728 -6.999 -5.106 1.00 94.88 225 PRO A N 1
ATOM 1801 C CA . PRO A 1 225 ? -15.973 -6.237 -4.914 1.00 94.88 225 PRO A CA 1
ATOM 1802 C C . PRO A 1 225 ? -16.625 -6.480 -3.547 1.00 94.88 225 PRO A C 1
ATOM 1804 O O . PRO A 1 225 ? -17.247 -5.593 -2.970 1.00 94.88 225 PRO A O 1
ATOM 1807 N N . ASP A 1 226 ? -16.468 -7.690 -3.031 1.00 92.75 226 ASP A N 1
ATOM 1808 C CA . ASP A 1 226 ? -16.922 -8.162 -1.731 1.00 92.75 226 ASP A CA 1
ATOM 1809 C C . ASP A 1 226 ? -16.109 -7.584 -0.562 1.00 92.75 226 ASP A C 1
ATOM 1811 O O . ASP A 1 226 ? -16.680 -7.355 0.503 1.00 92.75 226 ASP A O 1
ATOM 1815 N N . LEU A 1 227 ? -14.820 -7.280 -0.763 1.00 92.12 227 LEU A N 1
ATOM 1816 C CA . LEU A 1 227 ? -14.046 -6.480 0.185 1.00 92.12 227 LEU A CA 1
ATOM 1817 C C . LEU A 1 227 ? -14.634 -5.068 0.245 1.00 92.12 227 LEU A C 1
ATOM 1819 O O . LEU A 1 227 ? -15.048 -4.627 1.313 1.00 92.12 227 LEU A O 1
ATOM 1823 N N . VAL A 1 228 ? -14.749 -4.393 -0.909 1.00 92.44 228 VAL A N 1
ATOM 1824 C CA . VAL A 1 228 ? -15.256 -3.008 -1.004 1.00 92.44 228 VAL A CA 1
ATOM 1825 C C . VAL A 1 228 ? -16.640 -2.857 -0.375 1.00 92.44 228 VAL A C 1
ATOM 1827 O O . VAL A 1 228 ? -16.858 -1.906 0.373 1.00 92.44 228 VAL A O 1
ATOM 1830 N N . ALA A 1 229 ? -17.543 -3.813 -0.611 1.00 91.19 229 ALA A N 1
ATOM 1831 C CA . ALA A 1 229 ? -18.898 -3.814 -0.059 1.00 91.19 229 ALA A CA 1
ATOM 1832 C C . ALA A 1 229 ? -18.959 -3.785 1.483 1.00 91.19 229 ALA A C 1
ATOM 1834 O O . ALA A 1 229 ? -20.005 -3.454 2.035 1.00 91.19 229 ALA A O 1
ATOM 1835 N N . ASN A 1 230 ? -17.859 -4.113 2.169 1.00 88.19 230 ASN A N 1
ATOM 1836 C CA . ASN A 1 230 ? -17.795 -4.251 3.622 1.00 88.19 230 ASN A CA 1
ATOM 1837 C C . ASN A 1 230 ? -16.616 -3.490 4.259 1.00 88.19 230 ASN A C 1
ATOM 1839 O O . ASN A 1 230 ? -16.380 -3.631 5.456 1.00 88.19 230 ASN A O 1
ATOM 1843 N N . LEU A 1 231 ? -15.877 -2.665 3.501 1.00 85.88 231 LEU A N 1
ATOM 1844 C CA . LEU A 1 231 ? -14.771 -1.875 4.062 1.00 85.88 231 LEU A CA 1
ATOM 1845 C C . LEU A 1 231 ? -15.233 -0.848 5.101 1.00 85.88 231 LEU A C 1
ATOM 1847 O O . LEU A 1 231 ? -14.462 -0.522 6.001 1.00 85.88 231 LEU A O 1
ATOM 1851 N N . GLY A 1 232 ? -16.456 -0.322 4.976 1.00 86.81 232 GLY A N 1
ATOM 1852 C CA . GLY A 1 232 ? -16.979 0.717 5.867 1.00 86.81 232 GLY A CA 1
ATOM 1853 C C . GLY A 1 232 ? -15.982 1.868 6.060 1.00 86.81 232 GLY A C 1
ATOM 1854 O O . GLY A 1 232 ? -15.414 2.379 5.094 1.00 86.81 232 GLY A O 1
ATOM 1855 N N . ASP A 1 233 ? -15.729 2.222 7.320 1.00 87.56 233 ASP A N 1
ATOM 1856 C CA . ASP A 1 233 ? -14.768 3.258 7.720 1.00 87.56 233 ASP A CA 1
ATOM 1857 C C . ASP A 1 233 ? -13.346 2.723 8.009 1.00 87.56 233 ASP A C 1
ATOM 1859 O O . ASP A 1 233 ? -12.519 3.441 8.585 1.00 87.56 233 ASP A O 1
ATOM 1863 N N . ILE A 1 234 ? -13.020 1.479 7.623 1.00 92.75 234 ILE A N 1
ATOM 1864 C CA . ILE A 1 234 ? -11.686 0.897 7.845 1.00 92.75 234 ILE A CA 1
ATOM 1865 C C . ILE A 1 234 ? -10.631 1.746 7.132 1.00 92.75 234 ILE A C 1
ATOM 1867 O O . ILE A 1 234 ? -10.630 1.902 5.907 1.00 92.75 234 ILE A O 1
ATOM 1871 N N . GLN A 1 235 ? -9.695 2.283 7.913 1.00 96.94 235 GLN A N 1
ATOM 1872 C CA . GLN A 1 235 ? -8.562 3.038 7.391 1.00 96.94 235 GLN A CA 1
ATOM 1873 C C . GLN A 1 235 ? -7.607 2.074 6.689 1.00 96.94 235 GLN A C 1
ATOM 1875 O O . GLN A 1 235 ? -7.163 1.097 7.284 1.00 96.94 235 GLN A O 1
ATOM 1880 N N . HIS A 1 236 ? -7.308 2.333 5.419 1.00 97.56 236 HIS A N 1
ATOM 1881 C CA . HIS A 1 236 ? -6.551 1.402 4.591 1.00 97.56 236 HIS A CA 1
ATOM 1882 C C . HIS A 1 236 ? -5.680 2.105 3.549 1.00 97.56 236 HIS A C 1
ATOM 1884 O O . HIS A 1 236 ? -5.922 3.255 3.176 1.00 97.56 236 HIS A O 1
ATOM 1890 N N . LEU A 1 237 ? -4.689 1.373 3.043 1.00 98.69 237 LEU A N 1
ATOM 1891 C CA . LEU A 1 237 ? -3.889 1.731 1.875 1.00 98.69 237 LEU A CA 1
ATOM 1892 C C . LEU A 1 237 ? -3.943 0.584 0.858 1.00 98.69 237 LEU A C 1
ATOM 1894 O O . LEU A 1 237 ? -3.901 -0.589 1.226 1.00 98.69 237 LEU A O 1
ATOM 1898 N N . MET A 1 238 ? -3.994 0.921 -0.429 1.00 98.69 238 MET A N 1
ATOM 1899 C CA . MET A 1 238 ? -3.856 -0.055 -1.513 1.00 98.69 238 MET A CA 1
ATOM 1900 C C . MET A 1 238 ? -2.401 -0.064 -1.979 1.00 98.69 238 MET A C 1
ATOM 1902 O O . MET A 1 238 ? -1.852 0.999 -2.269 1.00 98.69 238 MET A O 1
ATOM 1906 N N . ILE A 1 239 ? -1.767 -1.233 -2.066 1.00 98.81 239 ILE A N 1
ATOM 1907 C CA . ILE A 1 239 ? -0.359 -1.353 -2.467 1.00 98.81 239 ILE A CA 1
ATOM 1908 C C . ILE A 1 239 ? -0.263 -2.162 -3.760 1.00 98.81 239 ILE A C 1
ATOM 1910 O O . ILE A 1 239 ? -0.763 -3.281 -3.829 1.00 98.81 239 ILE A O 1
ATOM 1914 N N . VAL A 1 240 ? 0.401 -1.607 -4.777 1.00 98.62 240 VAL A N 1
ATOM 1915 C CA . VAL A 1 240 ? 0.699 -2.304 -6.040 1.00 98.62 240 VAL A CA 1
ATOM 1916 C C . VAL A 1 240 ? 2.205 -2.500 -6.161 1.00 98.62 240 VAL A C 1
ATOM 1918 O O . VAL A 1 240 ? 2.951 -1.523 -6.261 1.00 98.62 240 VAL A O 1
ATOM 1921 N N . ILE A 1 241 ? 2.649 -3.755 -6.156 1.00 98.25 241 ILE A N 1
ATOM 1922 C CA . ILE A 1 241 ? 4.057 -4.134 -6.308 1.00 98.25 241 ILE A CA 1
ATOM 1923 C C . ILE A 1 241 ? 4.315 -4.543 -7.753 1.00 98.25 241 ILE A C 1
ATOM 1925 O O . ILE A 1 241 ? 3.702 -5.489 -8.244 1.00 98.25 241 ILE A O 1
ATOM 1929 N N . THR A 1 242 ? 5.250 -3.867 -8.411 1.00 97.06 242 THR A N 1
ATOM 1930 C CA . THR A 1 242 ? 5.713 -4.185 -9.770 1.00 97.06 242 THR A CA 1
ATOM 1931 C C . THR A 1 242 ? 7.228 -4.319 -9.786 1.00 97.06 242 THR A C 1
ATOM 1933 O O . THR A 1 242 ? 7.918 -3.706 -8.971 1.00 97.06 242 THR A O 1
ATOM 1936 N N . THR A 1 243 ? 7.773 -5.060 -10.742 1.00 93.88 243 THR A N 1
ATOM 1937 C CA . THR A 1 243 ? 9.208 -5.006 -11.039 1.00 93.88 243 THR A CA 1
ATOM 1938 C C . THR A 1 243 ? 9.585 -3.648 -11.636 1.00 93.88 243 THR A C 1
ATOM 1940 O O . THR A 1 243 ? 8.843 -3.076 -12.439 1.00 93.88 243 THR A O 1
ATOM 1943 N N . ALA A 1 244 ? 10.752 -3.118 -11.269 1.00 85.25 244 ALA A N 1
ATOM 1944 C CA . ALA A 1 244 ? 11.366 -2.046 -12.038 1.00 85.25 244 ALA A CA 1
ATOM 1945 C C . ALA A 1 244 ? 11.852 -2.628 -13.374 1.00 85.25 244 ALA A C 1
ATOM 1947 O O . ALA A 1 244 ? 12.629 -3.584 -13.396 1.00 85.25 244 ALA A O 1
ATOM 1948 N N . THR A 1 245 ? 11.409 -2.062 -14.495 1.00 69.12 245 THR A N 1
ATOM 1949 C CA . THR A 1 245 ? 12.035 -2.347 -15.792 1.00 69.12 245 THR A CA 1
ATOM 1950 C C . THR A 1 245 ? 13.407 -1.697 -15.840 1.00 69.12 245 THR A C 1
ATOM 1952 O O . THR A 1 245 ? 13.507 -0.485 -15.653 1.00 69.12 245 THR A O 1
ATOM 1955 N N . ALA A 1 246 ? 14.439 -2.485 -16.141 1.00 47.81 246 ALA A N 1
ATOM 1956 C CA . ALA A 1 246 ? 15.704 -1.940 -16.611 1.00 47.81 246 ALA A CA 1
ATOM 1957 C C . ALA A 1 246 ? 15.451 -1.204 -17.939 1.00 47.81 246 ALA A C 1
ATOM 1959 O O . ALA A 1 246 ? 14.967 -1.809 -18.898 1.00 47.81 246 ALA A O 1
ATOM 1960 N N . THR A 1 247 ? 15.713 0.101 -17.940 1.00 33.66 247 THR A N 1
ATOM 1961 C CA . THR A 1 247 ? 15.745 0.981 -19.120 1.00 33.66 247 THR A CA 1
ATOM 1962 C C . THR A 1 247 ? 17.156 1.071 -19.669 1.00 33.66 247 THR A C 1
ATOM 1964 O O . THR A 1 247 ? 18.049 1.309 -18.822 1.00 33.66 247 THR A O 1
#

pLDDT: mean 80.75, std 21.18, range [33.66, 98.81]

Foldseek 3Di:
DVVVVVVVVVVVVVVVVVVPDDDDDDDDDDDDDDDDDDDDDDDDDDDDDDDDDDDDDDDDDDDDPPPPPDPPCALVNLCVVFDFPFWFWEEEDPAIFTKTKTFQAAACVLVVFWADDADPDDDPPHGDYQYQDDKDALDDPVLVVLVVLVVHRHFKTKMKIFGDDPDPVSSVVRQVRLVPVPQVVCVVRRIWGWTWDAGPVRWIKIKTKAHDDPSVLVVCCVRPVVSVVHCPPTGMIMIMIGTDDDD